Protein AF-A0A3P7JYV5-F1 (afdb_monomer_lite)

Organism: Strongylus vulgaris (NCBI:txid40348)

Foldseek 3Di:
DCVVCVVCLLLDPLSVVQDPVDPCSVVVLVVDPVNVVVVVVVVVLVVVCVVCVVPLVVLLVVLLQVLLVSLVSVDALVVLVVVLVVVLVVLQVPQDDPRHDDPVNSVVSVVSSVSSSVSSNNSNVVNVVVCVLVPQDPVNLVVVVVVVVVVVVVPQLVSLLVVLVVVCVVVVVVCVVVVHDDPDPLDSPDPVSSVNSNVVSVVVVVVSVVSVVVVVVVVVVVVVVD

Radius of gyration: 23.15 Å; chains: 1; bounding box: 49×56×60 Å

Structure (mmCIF, N/CA/C/O backbone):
data_AF-A0A3P7JYV5-F1
#
_entry.id   AF-A0A3P7JYV5-F1
#
loop_
_atom_site.group_PDB
_atom_site.id
_atom_site.type_symbol
_atom_site.label_atom_id
_atom_site.label_alt_id
_atom_site.label_comp_id
_atom_site.label_asym_id
_atom_site.label_entity_id
_atom_site.label_seq_id
_atom_site.pdbx_PDB_ins_code
_atom_site.Cartn_x
_atom_site.Cartn_y
_atom_site.Cartn_z
_atom_site.occupancy
_atom_site.B_iso_or_equiv
_atom_site.auth_seq_id
_atom_site.auth_comp_id
_atom_site.auth_asym_id
_atom_site.auth_atom_id
_atom_site.pdbx_PDB_model_num
ATOM 1 N N . MET A 1 1 ? -0.822 -2.836 15.644 1.00 90.69 1 MET A N 1
ATOM 2 C CA . MET A 1 1 ? -0.036 -2.788 14.391 1.00 90.69 1 MET A CA 1
ATOM 3 C C . MET A 1 1 ? 1.457 -3.028 14.634 1.00 90.69 1 MET A C 1
ATOM 5 O O . MET A 1 1 ? 1.915 -4.119 14.328 1.00 90.69 1 MET A O 1
ATOM 9 N N . LEU A 1 2 ? 2.191 -2.088 15.249 1.00 91.75 2 LEU A N 1
ATOM 10 C CA . LEU A 1 2 ? 3.664 -2.136 15.406 1.00 91.75 2 LEU A CA 1
ATOM 11 C C . LEU A 1 2 ? 4.204 -3.299 16.262 1.00 91.75 2 LEU A C 1
ATOM 13 O O . LEU A 1 2 ? 5.376 -3.660 16.167 1.00 91.75 2 LEU A O 1
ATOM 17 N N . GLU A 1 3 ? 3.360 -3.893 17.105 1.00 90.31 3 GLU A N 1
ATOM 18 C CA . GLU A 1 3 ? 3.677 -5.116 17.855 1.00 90.31 3 GLU A CA 1
ATOM 19 C C . GLU A 1 3 ? 3.593 -6.377 16.976 1.00 90.31 3 GLU A C 1
ATOM 21 O O . GLU A 1 3 ? 4.472 -7.230 17.042 1.00 90.31 3 GLU A O 1
ATOM 26 N N . LYS A 1 4 ? 2.565 -6.465 16.118 1.00 90.62 4 LYS A N 1
ATOM 27 C CA . LYS A 1 4 ? 2.272 -7.625 15.255 1.00 90.62 4 LYS A CA 1
ATOM 28 C C . LYS A 1 4 ? 3.173 -7.658 14.018 1.00 90.62 4 LYS A C 1
ATOM 30 O O . LYS A 1 4 ? 3.688 -8.708 13.657 1.00 90.62 4 LYS A O 1
ATOM 35 N N . TYR A 1 5 ? 3.387 -6.505 13.388 1.00 91.25 5 TYR A N 1
ATOM 36 C CA . TYR A 1 5 ? 4.132 -6.382 12.138 1.00 91.25 5 TYR A CA 1
ATOM 37 C C . TYR A 1 5 ? 5.432 -5.611 12.392 1.00 91.25 5 TYR A C 1
ATOM 39 O O . TYR A 1 5 ? 5.515 -4.404 12.193 1.00 91.25 5 TYR A O 1
ATOM 47 N N . LYS A 1 6 ? 6.464 -6.291 12.902 1.00 90.75 6 LYS A N 1
ATOM 48 C CA . LYS A 1 6 ? 7.730 -5.623 13.263 1.00 90.75 6 LYS A CA 1
ATOM 49 C C . LYS A 1 6 ? 8.514 -5.121 12.047 1.00 90.75 6 LYS A C 1
ATOM 51 O O . LYS A 1 6 ? 9.186 -4.102 12.142 1.00 90.75 6 LYS A O 1
ATOM 56 N N . HIS A 1 7 ? 8.384 -5.802 10.910 1.00 88.00 7 HIS A N 1
ATOM 57 C CA . HIS A 1 7 ? 9.086 -5.470 9.667 1.00 88.00 7 HIS A CA 1
ATOM 58 C C . HIS A 1 7 ? 8.669 -4.119 9.063 1.00 88.00 7 HIS A C 1
ATOM 60 O O . HIS A 1 7 ? 9.447 -3.553 8.310 1.00 88.00 7 HIS A O 1
ATOM 66 N N . ILE A 1 8 ? 7.494 -3.575 9.417 1.00 90.56 8 ILE A N 1
ATOM 67 C CA . ILE A 1 8 ? 7.055 -2.247 8.946 1.00 90.56 8 ILE A CA 1
ATOM 68 C C . ILE A 1 8 ? 7.539 -1.098 9.832 1.00 90.56 8 ILE A C 1
ATOM 70 O O . ILE A 1 8 ? 7.416 0.059 9.453 1.00 90.56 8 ILE A O 1
ATOM 74 N N . ARG A 1 9 ? 8.096 -1.375 11.020 1.00 92.12 9 ARG A N 1
ATOM 75 C CA . ARG A 1 9 ? 8.584 -0.328 11.935 1.00 92.12 9 ARG A CA 1
ATOM 76 C C . ARG A 1 9 ? 9.550 0.672 11.275 1.00 92.12 9 ARG A C 1
ATOM 78 O O . ARG A 1 9 ? 9.423 1.848 11.608 1.00 92.12 9 ARG A O 1
ATOM 85 N N . PRO A 1 10 ? 10.462 0.270 10.363 1.00 91.62 10 PRO A N 1
ATOM 86 C CA . PRO A 1 10 ? 11.395 1.198 9.727 1.00 91.62 10 PRO A CA 1
ATOM 87 C C . PRO A 1 10 ? 10.754 2.300 8.880 1.00 91.62 10 PRO A C 1
ATOM 89 O O . PRO A 1 10 ? 11.400 3.318 8.667 1.00 91.62 10 PRO A O 1
ATOM 92 N N . VAL A 1 11 ? 9.489 2.148 8.468 1.00 90.75 11 VAL A N 1
ATOM 93 C CA . VAL A 1 11 ? 8.733 3.194 7.751 1.00 90.75 11 VAL A CA 1
ATOM 94 C C . VAL A 1 11 ? 8.604 4.470 8.595 1.00 90.75 11 VAL A C 1
ATOM 96 O O . VAL A 1 11 ? 8.499 5.571 8.065 1.00 90.75 11 VAL A O 1
ATOM 99 N N . TRP A 1 12 ? 8.648 4.350 9.926 1.00 90.25 12 TRP A N 1
ATOM 100 C CA . TRP A 1 12 ? 8.555 5.489 10.834 1.00 90.25 12 TRP A CA 1
ATOM 101 C C . TRP A 1 12 ? 9.836 5.677 11.639 1.00 90.25 12 TRP A C 1
ATOM 103 O O . TRP A 1 12 ? 10.360 4.742 12.248 1.00 90.25 12 TRP A O 1
ATOM 113 N N . GLN A 1 13 ? 10.263 6.932 11.790 1.00 88.19 13 GLN A N 1
ATOM 114 C CA . GLN A 1 13 ? 11.397 7.274 12.654 1.00 88.19 13 GLN A CA 1
ATOM 115 C C . GLN A 1 13 ? 11.193 6.831 14.110 1.00 88.19 13 GLN A C 1
ATOM 117 O O . GLN A 1 13 ? 12.128 6.341 14.741 1.00 88.19 13 GLN A O 1
ATOM 122 N N . PHE A 1 14 ? 9.978 6.967 14.653 1.00 92.38 14 PHE A N 1
ATOM 123 C CA . PHE A 1 14 ? 9.656 6.463 15.994 1.00 92.38 14 PHE A CA 1
ATOM 124 C C . PHE A 1 14 ? 9.632 4.927 16.044 1.00 92.38 14 PHE A C 1
ATOM 126 O O . PHE A 1 14 ? 9.953 4.338 17.073 1.00 92.38 14 PHE A O 1
ATOM 133 N N . GLY A 1 15 ? 9.301 4.264 14.931 1.00 91.50 15 GLY A N 1
ATOM 134 C CA . GLY A 1 15 ? 9.254 2.808 14.828 1.00 91.50 15 GLY A CA 1
ATOM 135 C C . GLY A 1 15 ? 10.645 2.177 14.895 1.00 91.50 15 GLY A C 1
ATOM 136 O O . GLY A 1 15 ? 10.824 1.170 15.579 1.00 91.50 15 GLY A O 1
ATOM 137 N N . MET A 1 16 ? 11.645 2.808 14.272 1.00 89.56 16 MET A N 1
ATOM 138 C CA . MET A 1 16 ? 13.051 2.378 14.340 1.00 89.56 16 MET A CA 1
ATOM 139 C C . MET A 1 16 ? 13.628 2.381 15.763 1.00 89.56 16 MET A C 1
ATOM 141 O O . MET A 1 16 ? 14.555 1.630 16.052 1.00 89.56 16 MET A O 1
ATOM 145 N N . LYS A 1 17 ? 13.082 3.207 16.663 1.00 89.75 17 LYS A N 1
ATOM 146 C CA . LYS A 1 17 ? 13.541 3.321 18.058 1.00 89.75 17 LYS A CA 1
ATOM 147 C C . LYS A 1 17 ? 12.956 2.242 18.976 1.00 89.75 17 LYS A C 1
ATOM 149 O O . LYS A 1 17 ? 13.331 2.168 20.146 1.00 89.75 17 LYS A O 1
ATOM 154 N N . LEU A 1 18 ? 12.016 1.431 18.485 1.00 90.69 18 LEU A N 1
ATOM 155 C CA . LEU A 1 18 ? 11.337 0.431 19.302 1.00 90.69 18 LEU A CA 1
ATOM 156 C C . LEU A 1 18 ? 12.261 -0.740 19.632 1.00 90.69 18 LEU A C 1
ATOM 158 O O . LEU A 1 18 ? 12.736 -1.445 18.743 1.00 90.69 18 LEU A O 1
ATOM 162 N N . ASN A 1 19 ? 12.438 -0.991 20.928 1.00 87.88 19 ASN A N 1
ATOM 163 C CA . ASN A 1 19 ? 13.211 -2.110 21.448 1.00 87.88 19 ASN A CA 1
ATOM 164 C C . ASN A 1 19 ? 12.304 -3.044 22.257 1.00 87.88 19 ASN A C 1
ATOM 166 O O . ASN A 1 19 ? 11.884 -2.695 23.360 1.00 87.88 19 ASN A O 1
ATOM 170 N N . ASP A 1 20 ? 12.039 -4.241 21.729 1.00 86.56 20 ASP A N 1
ATOM 171 C CA . ASP A 1 20 ? 11.162 -5.222 22.382 1.00 86.56 20 ASP A CA 1
ATOM 172 C C . ASP A 1 20 ? 11.737 -5.759 23.704 1.00 86.56 20 ASP A C 1
ATOM 174 O O . ASP A 1 20 ? 10.982 -6.250 24.539 1.00 86.56 20 ASP A O 1
ATOM 178 N N . SER A 1 21 ? 13.051 -5.638 23.918 1.00 89.44 21 SER A N 1
ATOM 179 C CA . SER A 1 21 ? 13.704 -6.006 25.180 1.00 89.44 21 SER A CA 1
ATOM 180 C C . SER A 1 21 ? 13.432 -4.997 26.303 1.00 89.44 21 SER A C 1
ATOM 182 O O . SER A 1 21 ? 13.698 -5.287 27.467 1.00 89.44 21 SER A O 1
ATOM 184 N N . SER A 1 22 ? 12.923 -3.803 25.979 1.00 89.69 22 SER A N 1
ATOM 185 C CA . SER A 1 22 ? 12.584 -2.768 26.958 1.00 89.69 22 SER A CA 1
ATOM 186 C C . SER A 1 22 ? 11.165 -2.994 27.475 1.00 89.69 22 SER A C 1
ATOM 188 O O . SER A 1 22 ? 10.210 -2.877 26.717 1.00 89.69 22 SER A O 1
ATOM 190 N N . VAL A 1 23 ? 10.992 -3.265 28.770 1.00 87.88 23 VAL A N 1
ATOM 191 C CA . VAL A 1 23 ? 9.668 -3.545 29.374 1.00 87.88 23 VAL A CA 1
ATOM 192 C C . VAL A 1 23 ? 8.669 -2.390 29.175 1.00 87.88 23 VAL A C 1
ATOM 194 O O . VAL A 1 23 ? 7.461 -2.601 29.104 1.00 87.88 23 VAL A O 1
ATOM 197 N N . ASP A 1 24 ? 9.171 -1.166 29.026 1.00 91.81 24 ASP A N 1
ATOM 198 C CA . ASP A 1 24 ? 8.410 0.080 28.922 1.00 91.81 24 ASP A CA 1
ATOM 199 C C . ASP A 1 24 ? 8.300 0.643 27.491 1.00 91.81 24 ASP A C 1
ATOM 201 O O . ASP A 1 24 ? 7.869 1.785 27.316 1.00 91.81 24 ASP A O 1
ATOM 205 N N . TRP A 1 25 ? 8.665 -0.115 26.446 1.00 91.31 25 TRP A N 1
ATOM 206 C CA . TRP A 1 25 ? 8.718 0.428 25.078 1.00 91.31 25 TRP A CA 1
ATOM 207 C C . TRP A 1 25 ? 7.378 1.011 24.602 1.00 91.31 25 TRP A C 1
ATOM 209 O O . TRP A 1 25 ? 7.364 1.989 23.857 1.00 91.31 25 TRP A O 1
ATOM 219 N N . LYS A 1 26 ? 6.247 0.447 25.054 1.00 91.88 26 LYS A N 1
ATOM 220 C CA . LYS A 1 26 ? 4.900 0.943 24.719 1.00 91.88 26 LYS A CA 1
ATOM 221 C C . LYS A 1 26 ? 4.635 2.321 25.324 1.00 91.88 26 LYS A C 1
ATOM 223 O O . LYS A 1 26 ? 4.087 3.175 24.640 1.00 91.88 26 LYS A O 1
ATOM 228 N N . LEU A 1 27 ? 5.045 2.541 26.575 1.00 91.81 27 LEU A N 1
ATOM 229 C CA . LEU A 1 27 ? 4.910 3.840 27.243 1.00 91.81 27 LEU A CA 1
ATOM 230 C C . LEU A 1 27 ? 5.758 4.893 26.525 1.00 91.81 27 LEU A C 1
ATOM 232 O O . LEU A 1 27 ? 5.236 5.927 26.127 1.00 91.81 27 LEU A O 1
ATOM 236 N N . LYS A 1 28 ? 7.021 4.563 26.228 1.00 92.06 28 LYS A N 1
ATOM 237 C CA . LYS A 1 28 ? 7.917 5.432 25.448 1.00 92.06 28 LYS A CA 1
ATOM 238 C C . LYS A 1 28 ? 7.346 5.797 24.078 1.00 92.06 28 LYS A C 1
ATOM 240 O O . LYS A 1 28 ? 7.508 6.927 23.636 1.00 92.06 28 LYS A O 1
ATOM 245 N N . LEU A 1 29 ? 6.677 4.856 23.409 1.00 93.94 29 LEU A N 1
ATOM 246 C CA . LEU A 1 29 ? 6.002 5.123 22.141 1.00 93.94 29 LEU A CA 1
ATOM 247 C C . LEU A 1 29 ? 4.830 6.096 22.312 1.00 93.94 29 LEU A C 1
ATOM 249 O O . LEU A 1 29 ? 4.691 7.008 21.506 1.00 93.94 29 LEU A O 1
ATOM 253 N N . TYR A 1 30 ? 3.997 5.916 23.340 1.00 92.81 30 TYR A N 1
ATOM 254 C CA . TYR A 1 30 ? 2.881 6.829 23.605 1.00 92.81 30 TYR A CA 1
ATOM 255 C C . TYR A 1 30 ? 3.349 8.249 23.940 1.00 92.81 30 TYR A C 1
ATOM 257 O O . TYR A 1 30 ? 2.665 9.204 23.575 1.00 92.81 30 TYR A O 1
ATOM 265 N N . ASP A 1 31 ? 4.522 8.394 24.553 1.00 93.56 31 ASP A N 1
ATOM 266 C CA . ASP A 1 31 ? 5.117 9.698 24.853 1.00 93.56 31 ASP A CA 1
ATOM 267 C C . ASP A 1 31 ? 5.844 10.328 23.647 1.00 93.56 31 ASP A C 1
ATOM 269 O O . ASP A 1 31 ? 6.020 11.553 23.607 1.00 93.56 31 ASP A O 1
ATOM 273 N N . ASP A 1 32 ? 6.216 9.537 22.630 1.00 95.25 32 ASP A N 1
ATOM 274 C CA . ASP A 1 32 ? 6.923 10.021 21.440 1.00 95.25 32 ASP A CA 1
ATOM 275 C C . ASP A 1 32 ? 6.075 11.049 20.668 1.00 95.25 32 ASP A C 1
ATOM 277 O O . ASP A 1 32 ? 4.926 10.819 20.275 1.00 95.25 32 ASP A O 1
ATOM 281 N N . PHE A 1 33 ? 6.665 12.227 20.461 1.00 95.50 33 PHE A N 1
ATOM 282 C CA . PHE A 1 33 ? 6.016 13.356 19.803 1.00 95.50 33 PHE A CA 1
ATOM 283 C C . PHE A 1 33 ? 5.571 13.025 18.374 1.00 95.50 33 PHE A C 1
ATOM 285 O O . PHE A 1 33 ? 4.446 13.352 17.995 1.00 95.50 33 PHE A O 1
ATOM 292 N N . TYR A 1 34 ? 6.424 12.360 17.592 1.00 94.94 34 TYR A N 1
ATOM 293 C CA . TYR A 1 34 ? 6.140 12.044 16.194 1.00 94.94 34 TYR A CA 1
ATOM 294 C C . TYR A 1 34 ? 5.049 10.983 16.080 1.00 94.94 34 TYR A C 1
ATOM 296 O O . TYR A 1 34 ? 4.199 11.079 15.196 1.00 94.94 34 TYR A O 1
ATOM 304 N N . PHE A 1 35 ? 5.027 10.009 16.996 1.00 95.56 35 PHE A N 1
ATOM 305 C CA . PHE A 1 35 ? 3.947 9.028 17.057 1.00 95.56 35 PHE A CA 1
ATOM 306 C C . PHE A 1 35 ? 2.597 9.694 17.343 1.00 95.56 35 PHE A C 1
ATOM 308 O O . PHE A 1 35 ? 1.640 9.494 16.594 1.00 95.56 35 PHE A O 1
ATOM 315 N N . ARG A 1 36 ? 2.515 10.534 18.383 1.00 96.19 36 ARG A N 1
ATOM 316 C CA . ARG A 1 36 ? 1.271 11.249 18.718 1.00 96.19 36 ARG A CA 1
ATOM 317 C C . ARG A 1 36 ? 0.824 12.185 17.603 1.00 96.19 36 ARG A C 1
ATOM 319 O O . ARG A 1 36 ? -0.367 12.233 17.303 1.00 96.19 36 ARG A O 1
ATOM 326 N N . HIS A 1 37 ? 1.763 12.896 16.981 1.00 95.81 37 HIS A N 1
ATOM 327 C CA . HIS A 1 37 ? 1.466 13.768 15.852 1.00 95.81 37 HIS A CA 1
ATOM 328 C C . HIS A 1 37 ? 0.894 12.974 14.672 1.00 95.81 37 HIS A C 1
ATOM 330 O O . HIS A 1 37 ? -0.163 13.331 14.166 1.00 95.81 37 HIS A O 1
ATOM 336 N N . HIS A 1 38 ? 1.516 11.850 14.302 1.00 94.50 38 HIS A N 1
ATOM 337 C CA . HIS A 1 38 ? 1.006 10.989 13.236 1.00 94.50 38 HIS A CA 1
ATOM 338 C C . HIS A 1 38 ? -0.397 10.446 13.550 1.00 94.50 38 HIS A C 1
ATOM 340 O O . HIS A 1 38 ? -1.272 10.494 12.689 1.00 94.50 38 HIS A O 1
ATOM 346 N N . CYS A 1 39 ? -0.649 9.997 14.785 1.00 95.38 39 CYS A N 1
ATOM 347 C CA . CYS A 1 39 ? -1.981 9.564 15.215 1.00 95.38 39 CYS A CA 1
ATOM 348 C C . CYS A 1 39 ? -3.029 10.680 15.078 1.00 95.38 39 CYS A C 1
ATOM 350 O O . CYS A 1 39 ? -4.127 10.424 14.588 1.00 95.38 39 CYS A O 1
ATOM 352 N N . ALA A 1 40 ? -2.687 11.913 15.464 1.00 96.50 40 ALA A N 1
ATOM 353 C CA . ALA A 1 40 ? -3.572 13.062 15.300 1.00 96.50 40 ALA A CA 1
ATOM 354 C C . ALA A 1 40 ? -3.838 13.369 13.816 1.00 96.50 40 ALA A C 1
ATOM 356 O O . ALA A 1 40 ? -4.989 13.561 13.436 1.00 96.50 40 ALA A O 1
ATOM 357 N N . SER A 1 41 ? -2.809 13.345 12.962 1.00 95.50 41 SER A N 1
ATOM 358 C CA . SER A 1 41 ? -2.960 13.535 11.513 1.00 95.50 41 SER A CA 1
ATOM 359 C C . SER A 1 41 ? -3.855 12.469 10.879 1.00 95.50 41 SER A C 1
ATOM 361 O O . SER A 1 41 ? -4.723 12.802 10.077 1.00 95.50 41 SER A O 1
ATOM 363 N N . VAL A 1 42 ? -3.687 11.200 11.264 1.00 95.31 42 VAL A N 1
ATOM 364 C CA . VAL A 1 42 ? -4.533 10.091 10.799 1.00 95.31 42 VAL A CA 1
ATOM 365 C C . VAL A 1 42 ? -5.980 10.289 11.240 1.00 95.31 42 VAL A C 1
ATOM 367 O O . VAL A 1 42 ? -6.890 10.120 10.433 1.00 95.31 42 VAL A O 1
ATOM 370 N N . GLN A 1 43 ? -6.211 10.677 12.495 1.00 95.56 43 GLN A N 1
ATOM 371 C CA . GLN A 1 43 ? -7.559 10.942 12.990 1.00 95.56 43 GLN A CA 1
ATOM 372 C C . GLN A 1 43 ? -8.223 12.093 12.224 1.00 95.56 43 GLN A C 1
ATOM 374 O O . GLN A 1 43 ? -9.356 11.940 11.777 1.00 95.56 43 GLN A O 1
ATOM 379 N N . SER A 1 44 ? -7.517 13.207 12.018 1.00 95.62 44 SER A N 1
ATOM 380 C CA . SER A 1 44 ? -8.024 14.332 11.225 1.00 95.62 44 SER A CA 1
ATOM 381 C C . SER A 1 44 ? -8.329 13.928 9.783 1.00 95.62 44 SER A C 1
ATOM 383 O O . SER A 1 44 ? -9.357 14.329 9.243 1.00 95.62 44 SER A O 1
ATOM 385 N N . ALA A 1 45 ? -7.479 13.099 9.168 1.00 94.38 45 ALA A N 1
ATOM 386 C CA . ALA A 1 45 ? -7.721 12.581 7.827 1.00 94.38 45 ALA A CA 1
ATOM 387 C C . ALA A 1 45 ? -8.989 11.716 7.774 1.00 94.38 45 ALA A C 1
ATOM 389 O O . ALA A 1 45 ? -9.800 11.898 6.874 1.00 94.38 45 ALA A O 1
ATOM 390 N N . ILE A 1 46 ? -9.206 10.832 8.755 1.00 94.75 46 ILE A N 1
ATOM 391 C CA . ILE A 1 46 ? -10.434 10.026 8.843 1.00 94.75 46 ILE A CA 1
ATOM 392 C C . ILE A 1 46 ? -11.665 10.923 9.005 1.00 94.75 46 ILE A C 1
ATOM 394 O O . ILE A 1 46 ? -12.648 10.710 8.303 1.00 94.75 46 ILE A O 1
ATOM 398 N N . THR A 1 47 ? -11.620 11.944 9.864 1.00 94.25 47 THR A N 1
ATOM 399 C CA . THR A 1 47 ? -12.730 12.902 10.005 1.00 94.25 47 THR A CA 1
ATOM 400 C C . THR A 1 47 ? -13.049 13.579 8.674 1.00 94.25 47 THR A C 1
ATOM 402 O O . THR A 1 47 ? -14.196 13.564 8.243 1.00 94.25 47 THR A O 1
ATOM 405 N N . MET A 1 48 ? -12.031 14.087 7.979 1.00 93.31 48 MET A N 1
ATOM 406 C CA . MET A 1 48 ? -12.190 14.739 6.679 1.00 93.31 48 MET A CA 1
ATOM 407 C C . MET A 1 48 ? -12.753 13.785 5.613 1.00 93.31 48 MET A C 1
ATOM 409 O O . MET A 1 48 ? -13.595 14.194 4.817 1.00 93.31 48 MET A O 1
ATOM 413 N N . ILE A 1 49 ? -12.335 12.513 5.611 1.00 94.50 49 ILE A N 1
ATOM 414 C CA . ILE A 1 49 ? -12.905 11.473 4.738 1.00 94.50 49 ILE A CA 1
ATOM 415 C C . ILE A 1 49 ? -14.403 11.309 5.021 1.00 94.50 49 ILE A C 1
ATOM 417 O O . ILE A 1 49 ? -15.201 11.294 4.089 1.00 94.50 49 ILE A O 1
ATOM 421 N N . MET A 1 50 ? -14.788 11.206 6.296 1.00 93.00 50 MET A N 1
ATOM 422 C CA . MET A 1 50 ? -16.186 11.021 6.695 1.00 93.00 50 MET A CA 1
ATOM 423 C C . MET A 1 50 ? -17.054 12.240 6.362 1.00 93.00 50 MET A C 1
ATOM 425 O O . MET A 1 50 ? -18.193 12.077 5.941 1.00 93.00 50 MET A O 1
ATOM 429 N N . GLU A 1 51 ? -16.524 13.454 6.513 1.00 91.88 51 GLU A N 1
ATOM 430 C CA . GLU A 1 51 ? -17.238 14.702 6.203 1.00 91.88 51 GLU A CA 1
ATOM 431 C C . GLU A 1 51 ? -17.465 14.914 4.699 1.00 91.88 51 GLU A C 1
ATOM 433 O O . GLU A 1 51 ? -18.387 15.628 4.318 1.00 91.88 51 GLU A O 1
ATOM 438 N N . ASN A 1 52 ? -16.645 14.293 3.845 1.00 89.25 52 ASN A N 1
ATOM 439 C CA . ASN A 1 52 ? -16.686 14.469 2.389 1.00 89.25 52 ASN A CA 1
ATOM 440 C C . ASN A 1 52 ? -17.029 13.169 1.645 1.00 89.25 52 ASN A C 1
ATOM 442 O O . ASN A 1 52 ? -16.774 13.058 0.447 1.00 89.25 52 ASN A O 1
ATOM 446 N N . MET A 1 53 ? -17.597 12.173 2.331 1.00 89.94 53 MET A N 1
ATOM 447 C CA . MET A 1 53 ? -17.837 10.850 1.743 1.00 89.94 53 MET A CA 1
ATOM 448 C C . MET A 1 53 ? -18.824 10.859 0.564 1.00 89.94 53 MET A C 1
ATOM 450 O O . MET A 1 53 ? -18.776 9.960 -0.274 1.00 89.94 53 MET A O 1
ATOM 454 N N . ASP A 1 54 ? -19.671 11.886 0.474 1.00 92.25 54 ASP A N 1
ATOM 455 C CA . ASP A 1 54 ? -20.623 12.073 -0.625 1.00 92.25 54 ASP A CA 1
ATOM 456 C C . ASP A 1 54 ? -19.977 12.680 -1.888 1.00 92.25 54 ASP A C 1
ATOM 458 O O . ASP A 1 54 ? -20.524 12.550 -2.984 1.00 92.25 54 ASP A O 1
ATOM 462 N N . ASP A 1 55 ? -18.794 13.298 -1.769 1.00 94.06 55 ASP A N 1
ATOM 463 C CA . ASP A 1 55 ? -18.023 13.839 -2.894 1.00 94.06 55 ASP A CA 1
ATOM 464 C C . ASP A 1 55 ? -16.813 12.946 -3.193 1.00 94.06 55 ASP A C 1
ATOM 466 O O . ASP A 1 55 ? -15.667 13.197 -2.804 1.00 94.06 55 ASP A O 1
ATOM 470 N N . ARG A 1 56 ? -17.088 11.867 -3.927 1.00 92.88 56 ARG A N 1
ATOM 471 C CA . ARG A 1 56 ? -16.083 10.864 -4.286 1.00 92.88 56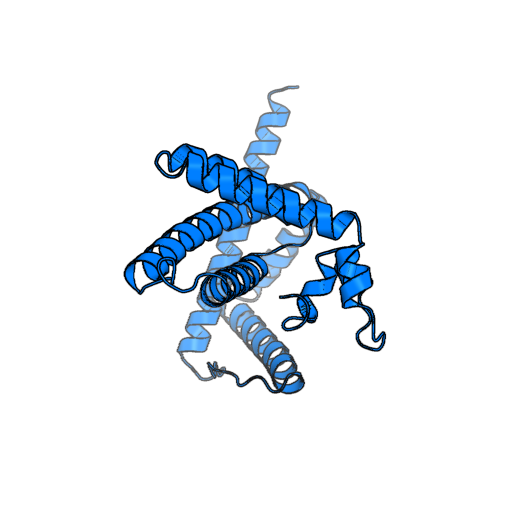 ARG A CA 1
ATOM 472 C C . ARG A 1 56 ? -14.930 11.433 -5.120 1.00 92.88 56 ARG A C 1
ATOM 474 O O . ARG A 1 56 ? -13.807 10.956 -4.987 1.00 92.88 56 ARG A O 1
ATOM 481 N N . GLU A 1 57 ? -15.176 12.431 -5.969 1.00 93.19 57 GLU A N 1
ATOM 482 C CA . GLU A 1 57 ? -14.131 13.031 -6.811 1.00 93.19 57 GLU A CA 1
ATOM 483 C C . GLU A 1 57 ? -13.186 13.928 -6.007 1.00 93.19 57 GLU A C 1
ATOM 485 O O . GLU A 1 57 ? -11.974 13.941 -6.253 1.00 93.19 57 GLU A O 1
ATOM 490 N N . CYS A 1 58 ? -13.724 14.696 -5.058 1.00 91.88 58 CYS A N 1
ATOM 491 C CA . CYS A 1 58 ? -12.920 15.467 -4.116 1.00 91.88 58 CYS A CA 1
ATOM 492 C C . CYS A 1 58 ? -12.108 14.531 -3.215 1.00 91.88 58 CYS A C 1
ATOM 494 O O . CYS A 1 58 ? -10.892 14.697 -3.080 1.00 91.88 58 CYS A O 1
ATOM 496 N N . LEU A 1 59 ? -12.753 13.483 -2.690 1.00 94.00 59 LEU A N 1
ATOM 497 C CA . LEU A 1 59 ? -12.102 12.471 -1.868 1.00 94.00 59 LEU A CA 1
ATOM 498 C C . LEU A 1 59 ? -10.953 11.781 -2.613 1.00 94.00 59 LEU A C 1
ATOM 500 O O . LEU A 1 59 ? -9.872 11.629 -2.046 1.00 94.00 59 LEU A O 1
ATOM 504 N N . GLN A 1 60 ? -11.151 11.406 -3.880 1.00 95.69 60 GLN A N 1
ATOM 505 C CA . GLN A 1 60 ? -10.088 10.829 -4.702 1.00 95.69 60 GLN A CA 1
ATOM 506 C C . GLN A 1 60 ? -8.903 11.787 -4.825 1.00 95.69 60 GLN A C 1
ATOM 508 O O . GLN A 1 60 ? -7.784 11.409 -4.497 1.00 95.69 60 GLN A O 1
ATOM 513 N N . ARG A 1 61 ? -9.125 13.044 -5.230 1.00 94.38 61 ARG A N 1
ATOM 514 C CA . ARG A 1 61 ? -8.037 14.029 -5.382 1.00 94.38 61 ARG A CA 1
ATOM 515 C C . ARG A 1 61 ? -7.220 14.197 -4.101 1.00 94.38 61 ARG A C 1
ATOM 517 O O . ARG A 1 61 ? -5.994 14.122 -4.140 1.00 94.38 61 ARG A O 1
ATOM 524 N N . LEU A 1 62 ? -7.909 14.348 -2.977 1.00 93.75 62 LEU A N 1
ATOM 525 C CA . LEU A 1 62 ? -7.306 14.495 -1.659 1.00 93.75 62 LEU A CA 1
ATOM 526 C C . LEU A 1 62 ? -6.511 13.249 -1.238 1.00 93.75 62 LEU A C 1
ATOM 528 O O . LEU A 1 62 ? -5.373 13.355 -0.785 1.00 93.75 62 LEU A O 1
ATOM 532 N N . MET A 1 63 ? -7.082 12.052 -1.400 1.00 96.56 63 MET A N 1
ATOM 533 C CA . MET A 1 63 ? -6.394 10.804 -1.058 1.00 96.56 63 MET A CA 1
ATOM 534 C C . MET A 1 63 ? -5.201 10.535 -1.981 1.00 96.56 63 MET A C 1
ATOM 536 O O . MET A 1 63 ? -4.182 10.030 -1.508 1.00 96.56 63 MET A O 1
ATOM 540 N N . ASN A 1 64 ? -5.279 10.906 -3.261 1.00 96.56 64 ASN A N 1
ATOM 541 C CA . ASN A 1 64 ? -4.152 10.828 -4.187 1.00 96.56 64 ASN A CA 1
ATOM 542 C C . ASN A 1 64 ? -3.006 11.751 -3.744 1.00 96.56 64 ASN A C 1
ATOM 544 O O . ASN A 1 64 ? -1.851 11.331 -3.775 1.00 96.56 64 ASN A O 1
ATOM 548 N N . GLU A 1 65 ? -3.298 12.972 -3.292 1.00 95.31 65 GLU A N 1
ATOM 549 C CA . GLU A 1 65 ? -2.285 13.896 -2.762 1.00 95.31 65 GLU A CA 1
ATOM 550 C C . GLU A 1 65 ? -1.623 13.335 -1.497 1.00 95.31 65 GLU A C 1
ATOM 552 O O . GLU A 1 65 ? -0.396 13.238 -1.416 1.00 95.31 65 GLU A O 1
ATOM 557 N N . ILE A 1 66 ? -2.425 12.855 -0.540 1.00 95.56 66 ILE A N 1
ATOM 558 C CA . ILE A 1 66 ? -1.904 12.193 0.662 1.00 95.56 66 ILE A CA 1
ATOM 559 C C . ILE A 1 66 ? -1.048 10.979 0.269 1.00 95.56 66 ILE A C 1
ATOM 561 O O . ILE A 1 66 ? 0.053 10.810 0.794 1.00 95.56 66 ILE A O 1
ATOM 565 N N . GLY A 1 67 ? -1.504 10.153 -0.674 1.00 96.25 67 GLY A N 1
ATOM 566 C CA . GLY A 1 67 ? -0.755 9.018 -1.211 1.00 96.25 67 GLY A CA 1
ATOM 567 C C . GLY A 1 67 ? 0.584 9.424 -1.834 1.00 96.25 67 GLY A C 1
ATOM 568 O O . GLY A 1 67 ? 1.612 8.816 -1.539 1.00 96.25 67 GLY A O 1
ATOM 569 N N . ALA A 1 68 ? 0.614 10.493 -2.628 1.00 95.31 68 ALA A N 1
ATOM 570 C CA . ALA A 1 68 ? 1.845 11.016 -3.217 1.00 95.31 68 ALA A CA 1
ATOM 571 C C . ALA A 1 68 ? 2.862 11.440 -2.143 1.00 95.31 68 ALA A C 1
ATOM 573 O O . ALA A 1 68 ? 4.050 11.155 -2.277 1.00 95.31 68 ALA A O 1
ATOM 574 N N . HIS A 1 69 ? 2.417 12.033 -1.031 1.00 93.81 69 HIS A N 1
ATOM 575 C CA . HIS A 1 69 ? 3.303 12.317 0.101 1.00 93.81 69 HIS A CA 1
ATOM 576 C C . HIS A 1 69 ? 3.826 11.048 0.784 1.00 93.81 69 HIS A C 1
ATOM 578 O O . HIS A 1 69 ? 4.989 11.002 1.181 1.00 93.81 69 HIS A O 1
ATOM 584 N N . HIS A 1 70 ? 3.005 10.000 0.869 1.00 94.62 70 HIS A N 1
ATOM 585 C CA . HIS A 1 70 ? 3.400 8.721 1.465 1.00 94.62 70 HIS A CA 1
ATOM 586 C C . HIS A 1 70 ? 4.513 8.008 0.683 1.00 94.62 70 HIS A C 1
ATOM 588 O O . HIS A 1 70 ? 5.309 7.297 1.297 1.00 94.62 70 HIS A O 1
ATOM 594 N N . PHE A 1 71 ? 4.645 8.254 -0.625 1.00 92.56 71 PHE A N 1
ATOM 595 C CA . PHE A 1 71 ? 5.801 7.788 -1.399 1.00 92.56 71 PHE A CA 1
ATOM 596 C C . PHE A 1 71 ? 7.133 8.279 -0.805 1.00 92.56 71 PHE A C 1
ATOM 598 O O . PHE A 1 71 ? 8.073 7.499 -0.699 1.00 92.56 71 PHE A O 1
ATOM 605 N N . PHE A 1 72 ? 7.209 9.535 -0.353 1.00 90.12 72 PHE A N 1
ATOM 606 C CA . PHE A 1 72 ? 8.432 10.107 0.229 1.00 90.12 72 PHE A CA 1
ATOM 607 C C . PHE A 1 72 ? 8.750 9.595 1.640 1.00 90.12 72 PHE A C 1
ATOM 609 O O . PHE A 1 72 ? 9.819 9.887 2.173 1.00 90.12 72 PHE A O 1
ATOM 616 N N . TYR A 1 73 ? 7.838 8.837 2.249 1.00 89.19 73 TYR A N 1
ATOM 617 C CA . TYR A 1 73 ? 8.051 8.161 3.530 1.00 89.19 73 TYR A CA 1
ATOM 618 C C . TYR A 1 73 ? 8.406 6.680 3.352 1.00 89.19 73 TYR A C 1
ATOM 620 O O . TYR A 1 73 ? 8.285 5.909 4.301 1.00 89.19 73 TYR A O 1
ATOM 628 N N . ASP A 1 74 ? 8.773 6.265 2.134 1.00 88.44 74 ASP A N 1
ATOM 629 C CA . ASP A 1 74 ? 8.997 4.866 1.753 1.00 88.44 74 ASP A CA 1
ATOM 630 C C . ASP A 1 74 ? 7.790 3.956 2.053 1.00 88.44 74 ASP A C 1
ATOM 632 O O . ASP A 1 74 ? 7.911 2.737 2.229 1.00 88.44 74 ASP A O 1
ATOM 636 N N . ALA A 1 75 ? 6.586 4.536 2.101 1.00 91.38 75 ALA A N 1
ATOM 637 C CA . ALA A 1 75 ? 5.368 3.767 2.251 1.00 91.38 75 ALA A CA 1
ATOM 638 C C . ALA A 1 75 ? 4.900 3.224 0.894 1.00 91.38 75 ALA A C 1
ATOM 640 O O . ALA A 1 75 ? 4.949 3.898 -0.136 1.00 91.38 75 ALA A O 1
ATOM 641 N N . CYS A 1 76 ? 4.414 1.985 0.900 1.00 91.19 76 CYS A N 1
ATOM 642 C CA . CYS A 1 76 ? 3.888 1.308 -0.273 1.00 91.19 76 CYS A CA 1
ATOM 643 C C . CYS A 1 76 ? 2.526 0.678 0.029 1.00 91.19 76 CYS A C 1
ATOM 645 O O . CYS A 1 76 ? 2.056 0.634 1.167 1.00 91.19 76 CYS A O 1
ATOM 647 N N . GLU A 1 77 ? 1.884 0.190 -1.020 1.00 91.88 77 GLU A N 1
ATOM 648 C CA . GLU A 1 77 ? 0.517 -0.310 -1.031 1.00 91.88 77 GLU A CA 1
ATOM 649 C C . GLU A 1 77 ? 0.270 -1.416 0.027 1.00 91.88 77 GLU A C 1
ATOM 651 O O . GLU A 1 77 ? -0.732 -1.322 0.741 1.00 91.88 77 GLU A O 1
ATOM 656 N N . PRO A 1 78 ? 1.184 -2.388 0.253 1.00 92.75 78 PRO A N 1
ATOM 657 C CA . PRO A 1 78 ? 1.061 -3.354 1.352 1.00 92.75 78 PRO A CA 1
ATOM 658 C C . PRO A 1 78 ? 1.015 -2.745 2.764 1.00 92.75 78 PRO A C 1
ATOM 660 O O . PRO A 1 78 ? 0.393 -3.316 3.661 1.00 92.75 78 PRO A O 1
ATOM 663 N N . HIS A 1 79 ? 1.649 -1.589 2.998 1.00 94.38 79 HIS A N 1
ATOM 664 C CA . HIS A 1 79 ? 1.570 -0.921 4.302 1.00 94.38 79 HIS A CA 1
ATOM 665 C C . HIS A 1 79 ? 0.152 -0.408 4.582 1.00 94.38 79 HIS A C 1
ATOM 667 O O . HIS A 1 79 ? -0.298 -0.456 5.728 1.00 94.38 79 HIS A O 1
ATOM 673 N N . LEU A 1 80 ? -0.574 0.019 3.541 1.00 95.25 80 LEU A N 1
ATOM 674 C CA . LEU A 1 80 ? -1.966 0.462 3.655 1.00 95.25 80 LEU A CA 1
ATOM 675 C C . LEU A 1 80 ? -2.888 -0.699 4.051 1.00 95.25 80 LEU A C 1
ATOM 677 O O . LEU A 1 80 ? -3.760 -0.524 4.898 1.00 95.25 80 LEU A O 1
ATOM 681 N N . ASP A 1 81 ? -2.655 -1.899 3.509 1.00 94.62 81 ASP A N 1
ATOM 682 C CA . ASP A 1 81 ? -3.399 -3.108 3.896 1.00 94.62 81 ASP A CA 1
ATOM 683 C C . ASP A 1 81 ? -3.222 -3.442 5.378 1.00 94.62 81 ASP A C 1
ATOM 685 O O . ASP A 1 81 ? -4.192 -3.704 6.091 1.00 94.62 81 ASP A O 1
ATOM 689 N N . ILE A 1 82 ? -1.980 -3.381 5.864 1.00 95.31 82 ILE A N 1
ATOM 690 C CA . ILE A 1 82 ? -1.663 -3.613 7.276 1.00 95.31 82 ILE A CA 1
ATOM 691 C C . ILE A 1 82 ? -2.347 -2.573 8.174 1.00 95.31 82 ILE A C 1
ATOM 693 O O . ILE A 1 82 ? -2.854 -2.917 9.249 1.00 95.31 82 ILE A O 1
ATOM 697 N N . PHE A 1 83 ? -2.364 -1.309 7.749 1.00 94.75 83 PHE A N 1
ATOM 698 C CA . PHE A 1 83 ? -3.039 -0.240 8.475 1.00 94.75 83 PHE A CA 1
ATOM 699 C C . PHE A 1 83 ? -4.557 -0.466 8.538 1.00 94.75 83 PHE A C 1
ATOM 701 O O . PHE A 1 83 ? -5.134 -0.398 9.623 1.00 94.75 83 PHE A O 1
ATOM 708 N N . ILE A 1 84 ? -5.194 -0.812 7.416 1.00 95.06 84 ILE A N 1
ATOM 709 C CA . ILE A 1 84 ? -6.638 -1.085 7.336 1.00 95.06 84 ILE A CA 1
ATOM 710 C C . ILE A 1 84 ? -7.030 -2.294 8.196 1.00 95.06 84 ILE A C 1
ATOM 712 O O . ILE A 1 84 ? -8.002 -2.207 8.949 1.00 95.06 84 ILE A O 1
ATOM 716 N N . ASP A 1 85 ? -6.255 -3.386 8.163 1.00 94.81 85 ASP A N 1
ATOM 717 C CA . ASP A 1 85 ? -6.444 -4.553 9.045 1.00 94.81 85 ASP A CA 1
ATOM 718 C C . ASP A 1 85 ? -6.414 -4.139 10.525 1.00 94.81 85 ASP A C 1
ATOM 720 O O . ASP A 1 85 ? -7.289 -4.501 11.320 1.00 94.81 85 ASP A O 1
ATOM 724 N N . ALA A 1 86 ? -5.423 -3.325 10.900 1.00 95.56 86 ALA A N 1
ATOM 725 C CA . ALA A 1 86 ? -5.272 -2.839 12.264 1.00 95.56 86 ALA A CA 1
ATOM 726 C C . ALA A 1 86 ? -6.412 -1.899 12.688 1.00 95.56 86 ALA A C 1
ATOM 728 O O . ALA A 1 86 ? -6.886 -2.014 13.824 1.00 95.56 86 ALA A O 1
ATOM 729 N N . LEU A 1 87 ? -6.864 -1.006 11.805 1.00 95.38 87 LEU A N 1
ATOM 730 C CA . LEU A 1 87 ? -7.975 -0.093 12.062 1.00 95.38 87 LEU A CA 1
ATOM 731 C C . LEU A 1 87 ? -9.276 -0.875 12.270 1.00 95.38 87 LEU A C 1
ATOM 733 O O . LEU A 1 87 ? -9.890 -0.755 13.330 1.00 95.38 87 LEU A O 1
ATOM 737 N N . MET A 1 88 ? -9.632 -1.760 11.333 1.00 95.81 88 MET A N 1
ATOM 738 C CA . MET A 1 88 ? -10.839 -2.591 11.419 1.00 95.81 88 MET A CA 1
ATOM 739 C C . MET A 1 88 ? -10.845 -3.468 12.672 1.00 95.81 88 MET A C 1
ATOM 741 O O . MET A 1 88 ? -11.842 -3.530 13.393 1.00 95.81 88 MET A O 1
ATOM 745 N N . THR A 1 89 ? -9.716 -4.111 12.978 1.00 95.19 89 THR A N 1
ATOM 746 C CA . THR A 1 89 ? -9.563 -4.915 14.200 1.00 95.19 89 THR A CA 1
ATOM 747 C C . THR A 1 89 ? -9.759 -4.067 15.458 1.00 95.19 89 THR A C 1
ATOM 749 O O . THR A 1 89 ? -10.391 -4.508 16.420 1.00 95.19 89 THR A O 1
ATOM 752 N N . THR A 1 90 ? -9.233 -2.841 15.464 1.00 95.00 90 THR A N 1
ATOM 753 C CA . THR A 1 90 ? -9.365 -1.924 16.602 1.00 95.00 90 THR A CA 1
ATOM 754 C C . THR A 1 90 ? -10.812 -1.481 16.777 1.00 95.00 90 THR A C 1
ATOM 756 O O . THR A 1 90 ? -11.333 -1.574 17.885 1.00 95.00 90 THR A O 1
ATOM 759 N N . MET A 1 91 ? -11.489 -1.093 15.696 1.00 94.75 91 MET A N 1
ATOM 760 C CA . MET A 1 91 ? -12.901 -0.711 15.726 1.00 94.75 91 MET A CA 1
ATOM 761 C C . MET A 1 91 ? -13.783 -1.839 16.266 1.00 94.75 91 MET A C 1
ATOM 763 O O . MET A 1 91 ? -14.532 -1.606 17.209 1.00 94.75 91 MET A O 1
ATOM 767 N N . LYS A 1 92 ? -13.613 -3.082 15.787 1.00 94.56 92 LYS A N 1
ATOM 768 C CA . LYS A 1 92 ? -14.327 -4.266 16.314 1.00 94.56 92 LYS A CA 1
ATOM 769 C C . LYS A 1 92 ? -14.162 -4.458 17.817 1.00 94.56 92 LYS A C 1
ATOM 771 O O . LYS A 1 92 ? -15.080 -4.922 18.485 1.00 94.56 92 LYS A O 1
ATOM 776 N N . LYS A 1 93 ? -12.969 -4.166 18.338 1.00 94.62 93 LYS A N 1
ATOM 777 C CA . LYS A 1 93 ? -12.649 -4.354 19.755 1.00 94.62 93 LYS A CA 1
ATOM 778 C C . LYS A 1 93 ? -13.209 -3.233 20.631 1.00 94.62 93 LYS A C 1
ATOM 780 O O . LYS A 1 93 ? -13.590 -3.501 21.765 1.00 94.62 93 LYS A O 1
ATOM 785 N N . GLN A 1 94 ? -13.191 -1.994 20.141 1.00 95.12 94 GLN A N 1
ATOM 786 C CA . GLN A 1 94 ? -13.584 -0.817 20.924 1.00 95.12 94 GLN A CA 1
ATOM 787 C C . GLN A 1 94 ? -15.093 -0.549 20.866 1.00 95.12 94 GLN A C 1
ATOM 789 O O . GLN A 1 94 ? -15.689 -0.143 21.863 1.00 95.12 94 GLN A O 1
ATOM 794 N N . LEU A 1 95 ? -15.724 -0.800 19.719 1.00 93.56 95 LEU A N 1
ATOM 795 C CA . LEU A 1 95 ? -17.159 -0.632 19.530 1.00 93.56 95 LEU A CA 1
ATOM 796 C C . LEU A 1 95 ? -17.919 -1.782 20.205 1.00 93.56 95 LEU A C 1
ATOM 798 O O . LEU A 1 95 ? -17.811 -2.941 19.807 1.00 93.56 95 LEU A O 1
ATOM 802 N N . SER A 1 96 ? -18.684 -1.465 21.249 1.00 92.44 96 SER A N 1
ATOM 803 C CA . SER A 1 96 ? -19.384 -2.446 22.087 1.00 92.44 96 SER A CA 1
ATOM 804 C C . SER A 1 96 ? -20.769 -1.956 22.526 1.00 92.44 96 SER A C 1
ATOM 806 O O . SER A 1 96 ? -21.128 -0.792 22.332 1.00 92.44 96 SER A O 1
ATOM 808 N N . GLY A 1 97 ? -21.573 -2.860 23.098 1.00 92.12 97 GLY A N 1
ATOM 809 C CA . GLY A 1 97 ? -22.939 -2.557 23.531 1.00 92.12 97 GLY A CA 1
ATOM 810 C C . GLY A 1 97 ? -23.838 -2.161 22.359 1.00 92.12 97 GLY A C 1
ATOM 811 O O . GLY A 1 97 ? -23.838 -2.832 21.330 1.00 92.12 97 GLY A O 1
ATOM 812 N N . ALA A 1 98 ? -24.576 -1.059 22.509 1.00 88.81 98 ALA A N 1
ATOM 813 C CA . ALA A 1 98 ? -25.452 -0.522 21.464 1.00 88.81 98 ALA A CA 1
ATOM 814 C C . ALA A 1 98 ? -24.693 -0.026 20.218 1.00 88.81 98 ALA A C 1
ATOM 816 O O . ALA A 1 98 ? -25.277 0.047 19.146 1.00 88.81 98 ALA A O 1
ATOM 817 N N . ASN A 1 99 ? -23.396 0.273 20.350 1.00 90.56 99 ASN A N 1
ATOM 818 C CA . ASN A 1 99 ? -22.546 0.737 19.250 1.00 90.56 99 ASN A CA 1
ATOM 819 C C . ASN A 1 99 ? -21.718 -0.396 18.635 1.00 90.56 99 ASN A C 1
ATOM 821 O O . ASN A 1 99 ? -20.790 -0.122 17.881 1.00 90.56 99 ASN A O 1
ATOM 825 N N . LYS A 1 100 ? -21.972 -1.658 19.010 1.00 93.94 100 LYS A N 1
ATOM 826 C CA . LYS A 1 100 ? -21.229 -2.805 18.485 1.00 93.94 100 LYS A CA 1
ATOM 827 C C . LYS A 1 100 ? -21.336 -2.823 16.962 1.00 93.94 100 LYS A C 1
ATOM 829 O O . LYS A 1 100 ? -22.431 -2.738 16.423 1.00 93.94 100 LYS A O 1
ATOM 834 N N . MET A 1 101 ? -20.198 -2.990 16.294 1.00 94.69 101 MET A N 1
ATOM 835 C CA . MET A 1 101 ? -20.176 -3.117 14.842 1.00 94.69 101 MET A CA 1
ATOM 836 C C . MET A 1 101 ? -20.868 -4.419 14.426 1.00 94.69 101 MET A C 1
ATOM 838 O O . MET A 1 101 ? -20.405 -5.510 14.777 1.00 94.69 101 MET A O 1
ATOM 842 N N . ASP A 1 102 ? -21.989 -4.282 13.728 1.00 95.00 102 ASP A N 1
ATOM 843 C CA . ASP A 1 102 ? -22.688 -5.377 13.067 1.00 95.00 102 ASP A CA 1
ATOM 844 C C . ASP A 1 102 ? -22.105 -5.637 11.666 1.00 95.00 102 ASP A C 1
ATOM 846 O O . ASP A 1 102 ? -21.104 -5.037 11.261 1.00 95.00 102 ASP A O 1
ATOM 850 N N . GLU A 1 103 ? -22.692 -6.596 10.952 1.00 95.12 103 GLU A N 1
ATOM 851 C CA . GLU A 1 103 ? -22.209 -7.026 9.638 1.00 95.12 103 GLU A CA 1
ATOM 852 C C . GLU A 1 103 ? -22.344 -5.919 8.581 1.00 95.12 103 GLU A C 1
ATOM 854 O O . GLU A 1 103 ? -21.424 -5.724 7.782 1.00 95.12 103 GLU A O 1
ATOM 859 N N . ASP A 1 104 ? -23.434 -5.151 8.622 1.00 96.31 104 ASP A N 1
ATOM 860 C CA . ASP A 1 104 ? -23.707 -4.065 7.676 1.00 96.31 104 ASP A CA 1
ATOM 861 C C . ASP A 1 104 ? -22.747 -2.887 7.885 1.00 96.31 104 ASP A C 1
ATOM 863 O O . ASP A 1 104 ? -22.155 -2.367 6.927 1.00 96.31 104 ASP A O 1
ATOM 867 N N . ALA A 1 105 ? -22.520 -2.494 9.141 1.00 95.06 105 ALA A N 1
ATOM 868 C CA . ALA A 1 105 ? -21.541 -1.476 9.492 1.00 95.06 105 ALA A CA 1
ATOM 869 C C . ALA A 1 105 ? -20.123 -1.928 9.118 1.00 95.06 105 ALA A C 1
ATOM 871 O O . ALA A 1 105 ? -19.371 -1.161 8.513 1.00 95.06 105 ALA A O 1
ATOM 872 N N . GLU A 1 106 ? -19.754 -3.179 9.415 1.00 95.38 106 GLU A N 1
ATOM 873 C CA . GLU A 1 106 ? -18.454 -3.729 9.026 1.00 95.38 106 GLU A CA 1
ATOM 874 C C . GLU A 1 106 ? -18.250 -3.679 7.508 1.00 95.38 106 GLU A C 1
ATOM 876 O O . GLU A 1 106 ? -17.178 -3.283 7.038 1.00 95.38 106 GLU A O 1
ATOM 881 N N . GLN A 1 107 ? -19.259 -4.080 6.736 1.00 96.81 107 GLN A N 1
ATOM 882 C CA . GLN A 1 107 ? -19.181 -4.080 5.282 1.00 96.81 107 GLN A CA 1
ATOM 883 C C . GLN A 1 107 ? -19.066 -2.658 4.721 1.00 96.81 107 GLN A C 1
ATOM 885 O O . GLN A 1 107 ? -18.265 -2.424 3.814 1.00 96.81 107 GLN A O 1
ATOM 890 N N . SER A 1 108 ? -19.791 -1.700 5.295 1.00 95.69 108 SER A N 1
ATOM 891 C CA . SER A 1 108 ? -19.714 -0.286 4.911 1.00 95.69 108 SER A CA 1
ATOM 892 C C . SER A 1 108 ? -18.311 0.288 5.137 1.00 95.69 108 SER A C 1
ATOM 894 O O . SER A 1 108 ? -17.733 0.893 4.233 1.00 95.69 108 SER A O 1
ATOM 896 N N . TRP A 1 109 ? -17.702 0.009 6.295 1.00 95.88 109 TRP A N 1
ATOM 897 C CA . TRP A 1 109 ? -16.319 0.407 6.577 1.00 95.88 109 TRP A CA 1
ATOM 898 C C . TRP A 1 109 ? -15.314 -0.239 5.624 1.00 95.88 109 TRP A C 1
ATOM 900 O O . TRP A 1 109 ? -14.392 0.431 5.161 1.00 95.88 109 TRP A O 1
ATOM 910 N N . LYS A 1 110 ? -15.490 -1.520 5.276 1.00 95.88 110 LYS A N 1
ATOM 911 C CA . LYS A 1 110 ? -14.625 -2.188 4.288 1.00 95.88 110 LYS A CA 1
ATOM 912 C C . LYS A 1 110 ? -14.692 -1.519 2.919 1.00 95.88 110 LYS A C 1
ATOM 914 O O . LYS A 1 110 ? -13.654 -1.382 2.276 1.00 95.88 110 LYS A O 1
ATOM 919 N N . LEU A 1 111 ? -15.883 -1.127 2.469 1.00 95.31 111 LEU A N 1
ATOM 920 C CA . LEU A 1 111 ? -16.057 -0.444 1.186 1.00 95.31 111 LEU A CA 1
ATOM 921 C C . LEU A 1 111 ? -15.383 0.931 1.196 1.00 95.31 111 LEU A 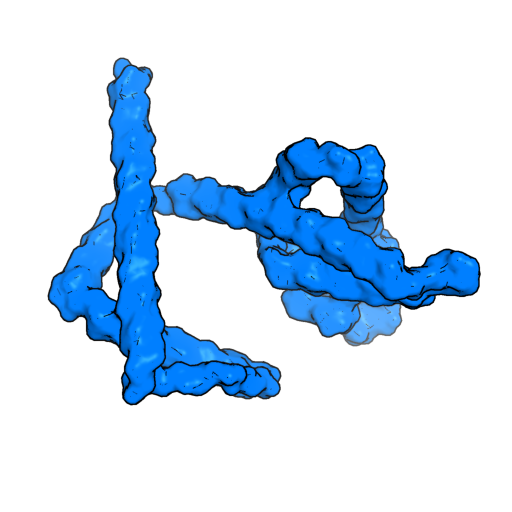C 1
ATOM 923 O O . LEU A 1 111 ? -14.594 1.216 0.299 1.00 95.31 111 LEU A O 1
ATOM 927 N N . LEU A 1 112 ? -15.602 1.729 2.245 1.00 95.12 112 LEU A N 1
ATOM 928 C CA . LEU A 1 112 ? -14.955 3.034 2.396 1.00 95.12 112 LEU A CA 1
ATOM 929 C C . LEU A 1 112 ? -13.424 2.915 2.416 1.00 95.12 112 LEU A C 1
ATOM 931 O O . LEU A 1 112 ? -12.727 3.592 1.663 1.00 95.12 112 LEU A O 1
ATOM 935 N N . LEU A 1 113 ? -12.886 2.023 3.251 1.00 95.69 113 LEU A N 1
ATOM 936 C CA . LEU A 1 113 ? -11.439 1.840 3.383 1.00 95.69 113 LEU A CA 1
ATOM 937 C C . LEU A 1 113 ? -10.808 1.265 2.109 1.00 95.69 113 LEU A C 1
ATOM 939 O O . LEU A 1 113 ? -9.648 1.556 1.819 1.00 95.69 113 LEU A O 1
ATOM 943 N N . LYS A 1 114 ? -11.561 0.488 1.319 1.00 95.69 114 LYS A N 1
ATOM 944 C CA . LYS A 1 114 ? -11.124 0.033 -0.004 1.00 95.69 114 LYS A CA 1
ATOM 945 C C . LYS A 1 114 ? -10.974 1.203 -0.979 1.00 95.69 114 LYS A C 1
ATOM 947 O O . LYS A 1 114 ? -9.976 1.237 -1.701 1.00 95.69 114 LYS A O 1
ATOM 952 N N . ASP A 1 115 ? -11.912 2.145 -0.994 1.00 95.25 115 ASP A N 1
ATOM 953 C CA . ASP A 1 115 ? -11.817 3.342 -1.839 1.00 95.25 115 ASP A CA 1
ATOM 954 C C . ASP A 1 115 ? -10.636 4.221 -1.399 1.00 95.25 115 ASP A C 1
ATOM 956 O O . ASP A 1 115 ? -9.774 4.532 -2.220 1.00 95.25 115 ASP A O 1
ATOM 960 N N . VAL A 1 116 ? -10.497 4.491 -0.094 1.00 95.81 116 VAL A N 1
ATOM 961 C CA . VAL A 1 116 ? -9.345 5.224 0.471 1.00 95.81 116 VAL A CA 1
ATOM 962 C C . VAL A 1 116 ? -8.019 4.576 0.069 1.00 95.81 116 VAL A C 1
ATOM 964 O O . VAL A 1 116 ? -7.124 5.255 -0.433 1.00 95.81 116 VAL A O 1
ATOM 967 N N . LYS A 1 117 ? -7.895 3.251 0.231 1.00 97.06 117 LYS A N 1
ATOM 968 C CA . LYS A 1 117 ? -6.704 2.503 -0.194 1.00 97.06 117 LYS A CA 1
ATOM 969 C C . LYS A 1 117 ? -6.426 2.698 -1.678 1.00 97.06 117 LYS A C 1
ATOM 971 O O . LYS A 1 117 ? -5.276 2.913 -2.048 1.00 97.06 117 LYS A O 1
ATOM 976 N N . THR A 1 118 ? -7.454 2.558 -2.510 1.00 97.31 118 THR A N 1
ATOM 977 C CA . THR A 1 118 ? -7.323 2.628 -3.969 1.00 97.31 118 THR A CA 1
ATOM 978 C C . THR A 1 118 ? -6.772 3.988 -4.379 1.00 97.31 118 THR A C 1
ATOM 980 O O . THR A 1 118 ? -5.748 4.046 -5.053 1.00 97.31 118 THR A O 1
ATOM 983 N N . PHE A 1 119 ? -7.362 5.071 -3.881 1.00 97.12 119 PHE A N 1
ATOM 984 C CA . PHE A 1 119 ? -6.939 6.434 -4.201 1.00 97.12 119 PHE A CA 1
ATOM 985 C C . PHE A 1 119 ? -5.542 6.766 -3.651 1.00 97.12 119 PHE A C 1
ATOM 987 O O . PHE A 1 119 ? -4.687 7.292 -4.363 1.00 97.12 119 PHE A O 1
ATOM 994 N N . MET A 1 120 ? -5.232 6.366 -2.412 1.00 97.62 120 MET A N 1
ATOM 995 C CA . MET A 1 120 ? -3.874 6.531 -1.878 1.00 97.62 120 MET A CA 1
ATOM 996 C C . MET A 1 120 ? -2.832 5.747 -2.689 1.00 97.62 120 MET A C 1
ATOM 998 O O . MET A 1 120 ? -1.751 6.265 -2.967 1.00 97.62 120 MET A O 1
ATOM 1002 N N . ALA A 1 121 ? -3.144 4.512 -3.090 1.00 97.25 121 ALA A N 1
ATOM 1003 C CA . ALA A 1 121 ? -2.264 3.691 -3.916 1.00 97.25 121 ALA A CA 1
ATOM 1004 C C . ALA A 1 121 ? -2.043 4.308 -5.306 1.00 97.25 121 ALA A C 1
ATOM 1006 O O . ALA A 1 121 ? -0.915 4.309 -5.796 1.00 97.25 121 ALA A O 1
ATOM 1007 N N . GLU A 1 122 ? -3.081 4.887 -5.915 1.00 96.75 122 GLU A N 1
ATOM 1008 C CA . GLU A 1 122 ? -2.958 5.663 -7.154 1.00 96.75 122 GLU A CA 1
ATOM 1009 C C . GLU A 1 122 ? -2.006 6.852 -6.977 1.00 96.75 122 GLU A C 1
ATOM 1011 O O . GLU A 1 122 ? -1.120 7.049 -7.809 1.00 96.75 122 GLU A O 1
ATOM 1016 N N . GLY A 1 123 ? -2.126 7.595 -5.873 1.00 96.62 123 GLY A N 1
ATOM 1017 C CA . GLY A 1 123 ? -1.223 8.693 -5.519 1.00 96.62 123 GLY A CA 1
ATOM 1018 C C . GLY A 1 123 ? 0.239 8.263 -5.380 1.00 96.62 123 GLY A C 1
ATOM 1019 O O . GLY A 1 123 ? 1.130 8.861 -5.989 1.00 96.62 123 GLY A O 1
ATOM 1020 N N . ILE A 1 124 ? 0.491 7.177 -4.639 1.00 95.88 124 ILE A N 1
ATOM 1021 C CA . ILE A 1 124 ? 1.831 6.585 -4.489 1.00 95.88 124 ILE A CA 1
ATOM 1022 C C . ILE A 1 124 ? 2.384 6.175 -5.859 1.00 95.88 124 ILE A C 1
ATOM 1024 O O . ILE A 1 124 ? 3.522 6.505 -6.200 1.00 95.88 124 ILE A O 1
ATOM 1028 N N . ALA A 1 125 ? 1.593 5.456 -6.658 1.00 93.12 125 ALA A N 1
ATOM 1029 C CA . ALA A 1 125 ? 2.007 4.963 -7.966 1.00 93.12 125 ALA A CA 1
ATOM 1030 C C . ALA A 1 125 ? 2.295 6.107 -8.947 1.00 93.12 125 ALA A C 1
ATOM 1032 O O . ALA A 1 125 ? 3.271 6.041 -9.699 1.00 93.12 125 ALA A O 1
ATOM 1033 N N . TYR A 1 126 ? 1.482 7.164 -8.916 1.00 92.31 126 TYR A N 1
ATOM 1034 C CA . TYR A 1 126 ? 1.678 8.370 -9.709 1.00 92.31 126 TYR A CA 1
ATOM 1035 C C . TYR A 1 126 ? 2.990 9.066 -9.341 1.00 92.31 126 TYR A C 1
ATOM 1037 O O . TYR A 1 126 ? 3.830 9.285 -10.217 1.00 92.31 126 TYR A O 1
ATOM 1045 N N . GLN A 1 127 ? 3.221 9.324 -8.050 1.00 92.75 127 GLN A N 1
ATOM 1046 C CA . GLN A 1 127 ? 4.444 9.977 -7.588 1.00 92.75 127 GLN A CA 1
ATOM 1047 C C . GLN A 1 127 ? 5.688 9.134 -7.883 1.00 92.75 127 GLN A C 1
ATOM 1049 O O . GLN A 1 127 ? 6.686 9.655 -8.381 1.00 92.75 127 GLN A O 1
ATOM 1054 N N . ARG A 1 128 ? 5.610 7.815 -7.673 1.00 89.44 128 ARG A N 1
ATOM 1055 C CA . ARG A 1 128 ? 6.654 6.861 -8.070 1.00 89.44 128 ARG A CA 1
ATOM 1056 C C . ARG A 1 128 ? 6.952 6.969 -9.564 1.00 89.44 128 ARG A C 1
ATOM 1058 O O . ARG A 1 128 ? 8.114 6.957 -9.958 1.00 89.44 128 ARG A O 1
ATOM 1065 N N . ASN A 1 129 ? 5.926 7.077 -10.409 1.00 86.12 129 ASN A N 1
ATOM 1066 C CA . ASN A 1 129 ? 6.109 7.196 -11.852 1.00 86.12 129 ASN A CA 1
ATOM 1067 C C . ASN A 1 129 ? 6.789 8.513 -12.241 1.00 86.12 129 ASN A C 1
ATOM 1069 O O . ASN A 1 129 ? 7.721 8.469 -13.039 1.00 86.12 129 ASN A O 1
ATOM 1073 N N . ILE A 1 130 ? 6.368 9.647 -11.670 1.00 86.25 130 ILE A N 1
ATOM 1074 C CA . ILE A 1 130 ? 7.006 10.954 -11.900 1.00 86.25 130 ILE A CA 1
ATOM 1075 C C . ILE A 1 130 ? 8.467 10.913 -11.472 1.00 86.25 130 ILE A C 1
ATOM 1077 O O . ILE A 1 130 ? 9.349 11.220 -12.271 1.00 86.25 130 ILE A O 1
ATOM 1081 N N . TYR A 1 131 ? 8.723 10.482 -10.238 1.00 83.25 131 TYR A N 1
ATOM 1082 C CA . TYR A 1 131 ? 10.069 10.423 -9.688 1.00 83.25 131 TYR A CA 1
ATOM 1083 C C . TYR A 1 131 ? 10.975 9.546 -10.565 1.00 83.25 131 TYR A C 1
ATOM 1085 O O . TYR A 1 131 ? 12.025 9.983 -11.023 1.00 83.25 131 TYR A O 1
ATOM 1093 N N . LEU A 1 132 ? 10.521 8.344 -10.937 1.00 75.38 132 LEU A N 1
ATOM 1094 C CA . LEU A 1 132 ? 11.270 7.446 -11.824 1.00 75.38 132 LEU A CA 1
ATOM 1095 C C . LEU A 1 132 ? 11.425 7.950 -13.268 1.00 75.38 132 LEU A C 1
ATOM 1097 O O . LEU A 1 132 ? 12.271 7.414 -13.987 1.00 75.38 132 LEU A O 1
ATOM 1101 N N . ARG A 1 133 ? 10.598 8.893 -13.735 1.00 71.75 133 ARG A N 1
ATOM 1102 C CA . ARG A 1 133 ? 10.808 9.561 -15.031 1.00 71.75 133 ARG A CA 1
ATOM 1103 C C . ARG A 1 133 ? 11.916 10.599 -14.932 1.00 71.75 133 ARG A C 1
ATOM 1105 O O . ARG A 1 133 ? 12.750 10.659 -15.822 1.00 71.75 133 ARG A O 1
ATOM 1112 N N . GLN A 1 134 ? 11.934 11.364 -13.848 1.00 76.12 134 GLN A N 1
ATOM 1113 C CA . GLN A 1 134 ? 12.877 12.463 -13.647 1.00 76.12 134 GLN A CA 1
ATOM 1114 C C . GLN A 1 134 ? 14.259 11.994 -13.169 1.00 76.12 134 GLN A C 1
ATOM 1116 O O . GLN A 1 134 ? 15.243 12.699 -13.365 1.00 76.12 134 GLN A O 1
ATOM 1121 N N . CYS A 1 135 ? 14.355 10.812 -12.552 1.00 71.25 135 CYS A N 1
ATOM 1122 C CA . CYS A 1 135 ? 15.607 10.321 -11.970 1.00 71.25 135 CYS A CA 1
ATOM 1123 C C . CYS A 1 135 ? 16.546 9.592 -12.935 1.00 71.25 135 CYS A C 1
ATOM 1125 O O . CYS A 1 135 ? 17.689 9.366 -12.555 1.00 71.25 135 CYS A O 1
ATOM 1127 N N . MET A 1 136 ? 16.110 9.211 -14.141 1.00 72.62 136 MET A N 1
ATOM 1128 C CA . MET A 1 136 ? 17.039 8.650 -15.127 1.00 72.62 136 MET A CA 1
ATOM 1129 C C . MET A 1 136 ? 17.654 9.763 -15.962 1.00 72.62 136 MET A C 1
ATOM 1131 O O . MET A 1 136 ? 16.966 10.467 -16.700 1.00 72.62 136 MET A O 1
ATOM 1135 N N . THR A 1 137 ? 18.970 9.883 -15.875 1.00 79.00 137 THR A N 1
ATOM 1136 C CA . THR A 1 137 ? 19.746 10.798 -16.704 1.00 79.00 137 THR A CA 1
ATOM 1137 C C . THR A 1 137 ? 19.695 10.375 -18.180 1.00 79.00 137 THR A C 1
ATOM 1139 O O . THR A 1 137 ? 19.540 9.187 -18.491 1.00 79.00 137 THR A O 1
ATOM 1142 N N . PRO A 1 138 ? 19.893 11.310 -19.130 1.00 79.56 138 PRO A N 1
ATOM 1143 C CA . PRO A 1 138 ? 19.978 10.972 -20.552 1.00 79.56 138 PRO A CA 1
ATOM 1144 C C . PRO A 1 138 ? 21.015 9.880 -20.857 1.00 79.56 138 PRO A C 1
ATOM 1146 O O . PRO A 1 138 ? 20.771 9.009 -21.692 1.00 79.56 138 PRO A O 1
ATOM 1149 N N . ASN A 1 139 ? 22.142 9.876 -20.136 1.00 80.62 139 ASN A N 1
ATOM 1150 C CA . ASN A 1 139 ? 23.196 8.874 -20.295 1.00 80.62 139 ASN A CA 1
ATOM 1151 C C . ASN A 1 139 ? 22.736 7.475 -19.866 1.00 80.62 139 ASN A C 1
ATOM 1153 O O . ASN A 1 139 ? 22.938 6.517 -20.612 1.00 80.62 139 ASN A O 1
ATOM 1157 N N . GLU A 1 140 ? 22.065 7.352 -18.718 1.00 83.12 140 GLU A N 1
ATOM 1158 C CA . GLU A 1 140 ? 21.493 6.075 -18.266 1.00 83.12 140 GLU A CA 1
ATOM 1159 C C . GLU A 1 140 ? 20.444 5.558 -19.257 1.00 83.12 140 GLU A C 1
ATOM 1161 O O . GLU A 1 140 ? 20.393 4.364 -19.546 1.00 83.12 140 GLU A O 1
ATOM 1166 N N . MET A 1 141 ? 19.649 6.449 -19.854 1.00 80.94 141 MET A N 1
ATOM 1167 C CA . MET A 1 141 ? 18.665 6.077 -20.875 1.00 80.94 141 MET A CA 1
ATOM 1168 C C . MET A 1 141 ? 19.313 5.554 -22.163 1.00 80.94 141 MET A C 1
ATOM 1170 O O . MET A 1 141 ? 18.827 4.578 -22.745 1.00 80.94 141 MET A O 1
ATOM 1174 N N . VAL A 1 142 ? 20.402 6.181 -22.621 1.00 84.25 142 VAL A N 1
ATOM 1175 C CA . VAL A 1 142 ? 21.195 5.696 -23.765 1.00 84.25 142 VAL A CA 1
ATOM 1176 C C . VAL A 1 142 ? 21.804 4.332 -23.448 1.00 84.25 142 VAL A C 1
ATOM 1178 O O . VAL A 1 142 ? 21.734 3.416 -24.270 1.00 84.25 142 VAL A O 1
ATOM 1181 N N . GLU A 1 143 ? 22.343 4.162 -22.243 1.00 87.75 143 GLU A N 1
ATOM 1182 C CA . GLU A 1 143 ? 22.942 2.905 -21.807 1.00 87.75 143 GLU A CA 1
ATOM 1183 C C . GLU A 1 143 ? 21.907 1.772 -21.722 1.00 87.75 143 GLU A C 1
ATOM 1185 O O . GLU A 1 143 ? 22.135 0.689 -22.265 1.00 87.75 143 GLU A O 1
ATOM 1190 N N . ILE A 1 144 ? 20.745 2.019 -21.106 1.00 87.44 144 ILE A N 1
ATOM 1191 C CA . ILE A 1 144 ? 19.633 1.058 -21.040 1.00 87.44 144 ILE A CA 1
ATOM 1192 C C . ILE A 1 144 ? 19.179 0.675 -22.449 1.00 87.44 144 ILE A C 1
ATOM 1194 O O . ILE A 1 144 ? 18.948 -0.505 -22.710 1.00 87.44 144 ILE A O 1
ATOM 1198 N N . ARG A 1 145 ? 19.092 1.636 -23.378 1.00 85.50 145 ARG A N 1
ATOM 1199 C CA . ARG A 1 145 ? 18.724 1.362 -24.773 1.00 85.50 145 ARG A CA 1
ATOM 1200 C C . ARG A 1 145 ? 19.722 0.420 -25.435 1.00 85.50 145 ARG A C 1
ATOM 1202 O O . ARG A 1 145 ? 19.311 -0.618 -25.944 1.00 85.50 145 ARG A O 1
ATOM 1209 N N . SER A 1 146 ? 21.009 0.756 -25.374 1.00 91.81 146 SER A N 1
ATOM 1210 C CA . SER A 1 146 ? 22.063 -0.058 -25.980 1.00 91.81 146 SER A CA 1
ATOM 1211 C C . SER A 1 146 ? 22.110 -1.467 -25.382 1.00 91.81 146 SER A C 1
ATOM 1213 O O . SER A 1 146 ? 22.288 -2.451 -26.098 1.00 91.81 146 SER A O 1
ATOM 1215 N N . LYS A 1 147 ? 21.903 -1.602 -24.066 1.00 93.62 147 LYS A N 1
ATOM 1216 C CA . LYS A 1 147 ? 21.826 -2.915 -23.413 1.00 93.62 147 LYS A CA 1
ATOM 1217 C C . LYS A 1 147 ? 20.574 -3.691 -23.823 1.00 93.62 147 LYS A C 1
ATOM 1219 O O . LYS A 1 147 ? 20.671 -4.893 -24.039 1.00 93.62 147 LYS A O 1
ATOM 1224 N N . TRP A 1 148 ? 19.423 -3.033 -23.960 1.00 93.31 148 TRP A N 1
ATOM 1225 C CA . TRP A 1 148 ? 18.181 -3.688 -24.378 1.00 93.31 148 TRP A CA 1
ATOM 1226 C C . TRP A 1 148 ? 18.226 -4.162 -25.831 1.00 93.31 148 TRP A C 1
ATOM 1228 O O . TRP A 1 148 ? 17.705 -5.227 -26.136 1.00 93.31 148 TRP A O 1
ATOM 1238 N N . GLU A 1 149 ? 18.882 -3.420 -26.724 1.00 92.69 149 GLU A N 1
ATOM 1239 C CA . GLU A 1 149 ? 19.105 -3.851 -28.112 1.00 92.69 149 GLU A CA 1
ATOM 1240 C C . GLU A 1 149 ? 19.836 -5.196 -28.161 1.00 92.69 149 GLU A C 1
ATOM 1242 O O . GLU A 1 149 ? 19.386 -6.106 -28.850 1.00 92.69 149 GLU A O 1
ATOM 1247 N N . LYS A 1 150 ? 20.852 -5.389 -27.311 1.00 95.00 150 LYS A N 1
ATOM 1248 C CA . LYS A 1 150 ? 21.538 -6.685 -27.169 1.00 95.00 150 LYS A CA 1
ATOM 1249 C C . LYS A 1 150 ? 20.617 -7.799 -26.660 1.00 95.00 150 LYS A C 1
ATOM 1251 O O . LYS A 1 150 ? 20.781 -8.949 -27.048 1.00 95.00 150 LYS A O 1
ATOM 1256 N N . VAL A 1 151 ? 19.643 -7.481 -25.801 1.00 94.31 151 VAL A N 1
ATOM 1257 C CA . VAL A 1 151 ? 18.631 -8.451 -25.332 1.00 94.31 151 VAL A CA 1
ATOM 1258 C C . VAL A 1 151 ? 17.673 -8.831 -26.462 1.00 94.31 151 VAL A C 1
ATOM 1260 O O . VAL A 1 151 ? 17.307 -9.997 -26.597 1.00 94.31 151 VAL A O 1
ATOM 1263 N N . VAL A 1 152 ? 17.283 -7.868 -27.299 1.00 91.94 152 VAL A N 1
ATOM 1264 C CA . VAL A 1 152 ? 16.453 -8.125 -28.485 1.00 91.94 152 VAL A CA 1
ATOM 1265 C C . VAL A 1 152 ? 17.207 -8.988 -29.497 1.00 91.94 152 VAL A C 1
ATOM 1267 O O . VAL A 1 152 ? 16.625 -9.942 -30.006 1.00 91.94 152 VAL A O 1
ATOM 1270 N N . GLU A 1 153 ? 18.483 -8.688 -29.751 1.00 94.12 153 GLU A N 1
ATOM 1271 C CA . GLU A 1 153 ? 19.365 -9.483 -30.619 1.00 94.12 153 GLU A CA 1
ATOM 1272 C C . GLU A 1 153 ? 19.557 -10.911 -30.101 1.00 94.12 153 GLU A C 1
ATOM 1274 O O . GLU A 1 153 ? 19.551 -11.853 -30.889 1.00 94.12 153 GLU A O 1
ATOM 1279 N N . PHE A 1 154 ? 19.693 -11.075 -28.782 1.00 94.69 154 PHE A N 1
ATOM 1280 C CA . PHE A 1 154 ? 19.766 -12.385 -28.136 1.00 94.69 154 PHE A CA 1
ATOM 1281 C C . PHE A 1 154 ? 18.459 -13.179 -28.287 1.00 94.69 154 PHE A C 1
ATOM 1283 O O . PHE A 1 154 ? 18.490 -14.384 -28.508 1.00 94.69 154 PHE A O 1
ATOM 1290 N N . GLY A 1 155 ? 17.314 -12.498 -28.209 1.00 95.00 155 GLY A N 1
ATOM 1291 C CA . GLY A 1 155 ? 15.989 -13.087 -28.363 1.00 95.00 155 GLY A CA 1
ATOM 1292 C C . GLY A 1 155 ? 15.148 -12.933 -27.099 1.00 95.00 155 GLY A C 1
ATOM 1293 O O . GLY A 1 155 ? 15.472 -13.459 -26.035 1.00 95.00 155 GLY A O 1
ATOM 1294 N N . LEU A 1 156 ? 14.015 -12.233 -27.228 1.00 91.81 156 LEU A N 1
ATOM 1295 C CA . LEU A 1 156 ? 13.119 -11.955 -26.100 1.00 91.81 156 LEU A CA 1
ATOM 1296 C C . LEU A 1 156 ? 12.560 -13.219 -25.421 1.00 91.81 156 LEU A C 1
ATOM 1298 O O . LEU A 1 156 ? 12.550 -13.230 -24.193 1.00 91.81 156 LEU A O 1
ATOM 1302 N N . PRO A 1 157 ? 12.121 -14.279 -26.134 1.00 91.81 157 PRO A N 1
ATOM 1303 C CA . PRO A 1 157 ? 11.615 -15.480 -25.466 1.00 91.81 157 PRO A CA 1
ATOM 1304 C C . PRO A 1 157 ? 12.674 -16.149 -24.581 1.00 91.81 157 PRO A C 1
ATOM 1306 O O . PRO A 1 157 ? 12.423 -16.406 -23.406 1.00 91.81 157 PRO A O 1
ATOM 1309 N N . GLU A 1 158 ? 13.885 -16.347 -25.110 1.00 93.12 158 GLU A N 1
ATOM 1310 C CA . GLU A 1 158 ? 14.984 -16.986 -24.377 1.00 93.12 158 GLU A CA 1
ATOM 1311 C C . GLU A 1 158 ? 15.450 -16.129 -23.191 1.00 93.12 158 GLU A C 1
ATOM 1313 O O . GLU A 1 158 ? 15.622 -16.634 -22.080 1.00 93.12 158 GLU A O 1
ATOM 1318 N N . ALA A 1 159 ? 15.576 -14.811 -23.388 1.00 93.69 159 ALA A N 1
ATOM 1319 C CA . ALA A 1 159 ? 15.880 -13.878 -22.306 1.00 93.69 159 ALA A CA 1
ATOM 1320 C C . ALA A 1 159 ? 14.821 -13.924 -21.193 1.00 93.69 159 ALA 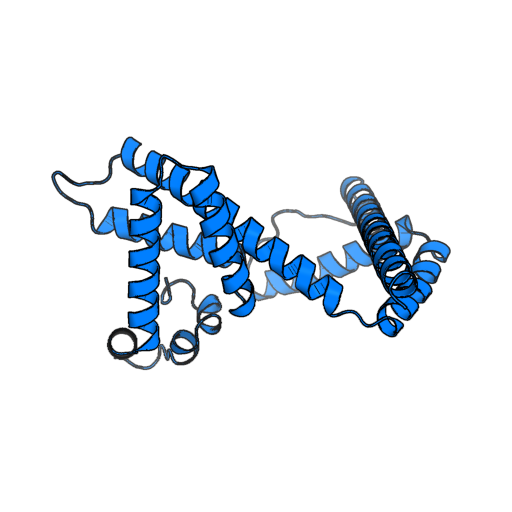A C 1
ATOM 1322 O O . ALA A 1 159 ? 15.171 -13.918 -20.011 1.00 93.69 159 ALA A O 1
ATOM 1323 N N . GLY A 1 160 ? 13.540 -13.999 -21.567 1.00 93.50 160 GLY A N 1
ATOM 1324 C CA . GLY A 1 160 ? 12.422 -14.098 -20.635 1.00 93.50 160 GLY A CA 1
ATOM 1325 C C . GLY A 1 160 ? 12.487 -15.359 -19.787 1.00 93.50 160 GLY A C 1
ATOM 1326 O O . GLY A 1 160 ? 12.346 -15.284 -18.568 1.00 93.50 160 GLY A O 1
ATOM 1327 N N . GLU A 1 161 ? 12.759 -16.514 -20.397 1.00 93.31 161 GLU A N 1
ATOM 1328 C CA . GLU A 1 161 ? 12.884 -17.767 -19.650 1.00 93.31 161 GLU A CA 1
ATOM 1329 C C . GLU A 1 161 ? 14.045 -17.723 -18.653 1.00 93.31 161 GLU A C 1
ATOM 1331 O O . GLU A 1 161 ? 13.889 -18.150 -17.509 1.00 93.31 161 GLU A O 1
ATOM 1336 N N . ILE A 1 162 ? 15.200 -17.177 -19.050 1.00 93.38 162 ILE A N 1
ATOM 1337 C CA . ILE A 1 162 ? 16.356 -17.023 -18.154 1.00 93.38 162 ILE A CA 1
ATOM 1338 C C . ILE A 1 162 ? 16.016 -16.079 -16.994 1.00 93.38 162 ILE A C 1
ATOM 1340 O O . ILE A 1 162 ? 16.302 -16.396 -15.835 1.00 93.38 162 ILE A O 1
ATOM 1344 N N . LEU A 1 163 ? 15.401 -14.930 -17.291 1.00 92.94 163 LEU A N 1
ATOM 1345 C CA . LEU A 1 163 ? 15.006 -13.933 -16.299 1.00 92.94 163 LEU A CA 1
ATOM 1346 C C . LEU A 1 163 ? 14.030 -14.524 -15.278 1.00 92.94 163 LEU A C 1
ATOM 1348 O O . LEU A 1 163 ? 14.275 -14.444 -14.073 1.00 92.94 163 LEU A O 1
ATOM 1352 N N . CYS A 1 164 ? 12.942 -15.133 -15.750 1.00 91.75 164 CYS A N 1
ATOM 1353 C CA . CYS A 1 164 ? 11.902 -15.687 -14.891 1.00 91.75 164 CYS A CA 1
ATOM 1354 C C . CYS A 1 164 ? 12.411 -16.882 -14.075 1.00 91.75 164 CYS A C 1
ATOM 1356 O O . CYS A 1 164 ? 12.113 -16.958 -12.886 1.00 91.75 164 CYS A O 1
ATOM 1358 N N . ASP A 1 165 ? 13.223 -17.771 -14.655 1.00 90.81 165 ASP A N 1
ATOM 1359 C CA . ASP A 1 165 ? 13.833 -18.895 -13.930 1.00 90.81 165 ASP A CA 1
ATOM 1360 C C . ASP A 1 165 ? 14.742 -18.384 -12.803 1.00 90.81 165 ASP A C 1
ATOM 1362 O O . ASP A 1 165 ? 14.623 -18.795 -11.645 1.00 90.81 165 ASP A O 1
ATOM 1366 N N . LYS A 1 166 ? 15.595 -17.394 -13.098 1.00 91.06 166 LYS A N 1
ATOM 1367 C CA . LYS A 1 166 ? 16.465 -16.785 -12.088 1.00 91.06 166 LYS A CA 1
ATOM 1368 C C . LYS A 1 166 ? 15.664 -16.095 -10.984 1.00 91.06 166 LYS A C 1
ATOM 1370 O O . LYS A 1 166 ? 15.997 -16.255 -9.808 1.00 91.06 166 LYS A O 1
ATOM 1375 N N . ALA A 1 167 ? 14.621 -15.350 -11.347 1.00 89.50 167 ALA A N 1
ATOM 1376 C CA . ALA A 1 167 ? 13.746 -14.670 -10.398 1.00 89.50 167 ALA A CA 1
ATOM 1377 C C . ALA A 1 167 ? 13.038 -15.671 -9.475 1.00 89.50 167 ALA A C 1
ATOM 1379 O O . ALA A 1 167 ? 13.056 -15.492 -8.258 1.00 89.50 167 ALA A O 1
ATOM 1380 N N . ILE A 1 168 ? 12.500 -16.763 -10.026 1.00 87.88 168 ILE A N 1
ATOM 1381 C CA . ILE A 1 168 ? 11.869 -17.838 -9.253 1.00 87.88 168 ILE A CA 1
ATOM 1382 C C . ILE A 1 168 ? 12.873 -18.489 -8.308 1.00 87.88 168 ILE A C 1
ATOM 1384 O O . ILE A 1 168 ? 12.554 -18.679 -7.139 1.00 87.88 168 ILE A O 1
ATOM 1388 N N . GLN A 1 169 ? 14.091 -18.796 -8.758 1.00 87.50 169 GLN A N 1
ATOM 1389 C CA . GLN A 1 169 ? 15.120 -19.388 -7.897 1.00 87.50 169 GLN A CA 1
ATOM 1390 C C . GLN A 1 169 ? 15.502 -18.469 -6.731 1.00 87.50 169 GLN A C 1
ATOM 1392 O O . GLN A 1 169 ? 15.657 -18.934 -5.602 1.00 87.50 169 GLN A O 1
ATOM 1397 N N . ILE A 1 170 ? 15.664 -17.167 -6.988 1.00 87.94 170 ILE A N 1
ATOM 1398 C CA . ILE A 1 170 ? 15.968 -16.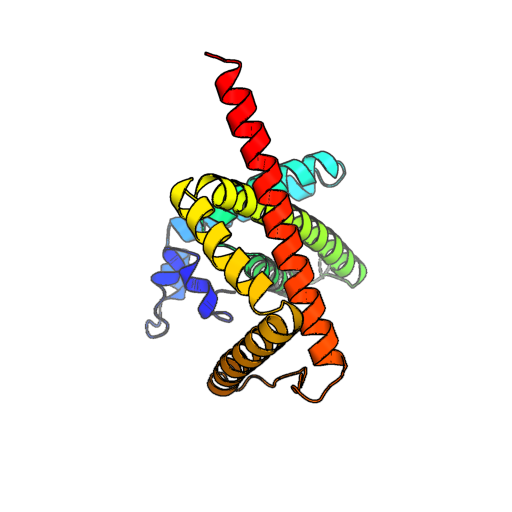177 -5.945 1.00 87.94 170 ILE A CA 1
ATOM 1399 C C . ILE A 1 170 ? 14.799 -16.074 -4.965 1.00 87.94 170 ILE A C 1
ATOM 1401 O O . ILE A 1 170 ? 15.008 -16.139 -3.754 1.00 87.94 170 ILE A O 1
ATOM 1405 N N . TYR A 1 171 ? 13.577 -15.958 -5.481 1.00 85.81 171 TYR A N 1
ATOM 1406 C CA . TYR A 1 171 ? 12.380 -15.851 -4.661 1.00 85.81 171 TYR A CA 1
ATOM 1407 C C . TYR A 1 171 ? 12.142 -17.115 -3.828 1.00 85.81 171 TYR A C 1
ATOM 1409 O O . TYR A 1 171 ? 11.850 -17.002 -2.644 1.00 85.81 171 TYR A O 1
ATOM 1417 N N . SER A 1 172 ? 12.370 -18.302 -4.399 1.00 85.75 172 SER A N 1
ATOM 1418 C CA . SER A 1 172 ? 12.267 -19.595 -3.704 1.00 85.75 172 SER A CA 1
ATOM 1419 C C . SER A 1 172 ? 13.212 -19.656 -2.502 1.00 85.75 172 SER A C 1
ATOM 1421 O O . SER A 1 172 ? 12.794 -19.960 -1.392 1.00 85.75 172 SER A O 1
ATOM 1423 N N . LYS A 1 173 ? 14.471 -19.234 -2.673 1.00 87.25 173 LYS A N 1
ATOM 1424 C CA . LYS A 1 173 ? 15.423 -19.150 -1.552 1.00 87.25 173 LYS A CA 1
ATOM 1425 C C . LYS A 1 173 ? 14.969 -18.180 -0.460 1.00 87.25 173 LYS A C 1
ATOM 1427 O O . LYS A 1 173 ? 15.234 -18.416 0.717 1.00 87.25 173 LYS A O 1
ATOM 1432 N N . LEU A 1 174 ? 14.331 -17.074 -0.845 1.00 85.88 174 LEU A N 1
ATOM 1433 C CA . LEU A 1 174 ? 13.833 -16.073 0.095 1.00 85.88 174 LEU A CA 1
ATOM 1434 C C . LEU A 1 174 ? 12.636 -16.594 0.897 1.00 85.88 174 LEU A C 1
ATOM 1436 O O . LEU A 1 174 ? 12.583 -16.388 2.105 1.00 85.88 174 LEU A O 1
ATOM 1440 N N . ILE A 1 175 ? 11.677 -17.255 0.253 1.00 85.31 175 ILE A N 1
ATOM 1441 C CA . ILE A 1 175 ? 10.515 -17.816 0.955 1.00 85.31 175 ILE A CA 1
ATOM 1442 C C . ILE A 1 175 ? 10.919 -19.001 1.839 1.00 85.31 175 ILE A C 1
ATOM 1444 O O . ILE A 1 175 ? 10.453 -19.074 2.976 1.00 85.31 175 ILE A O 1
ATOM 1448 N N . ASP A 1 176 ? 11.860 -19.839 1.387 1.00 85.50 176 ASP A N 1
ATOM 1449 C CA . ASP A 1 176 ? 12.415 -20.945 2.173 1.00 85.50 176 ASP A CA 1
ATOM 1450 C C . ASP A 1 176 ? 13.080 -20.426 3.454 1.00 85.50 176 ASP A C 1
ATOM 1452 O O . ASP A 1 176 ? 12.836 -20.950 4.541 1.00 85.50 176 ASP A O 1
ATOM 1456 N N . SER A 1 177 ? 13.861 -19.340 3.367 1.00 88.56 177 SER A N 1
ATOM 1457 C CA . SER A 1 177 ? 14.509 -18.744 4.545 1.00 88.56 177 SER A CA 1
ATOM 1458 C C . SER A 1 177 ? 13.524 -18.145 5.554 1.00 88.56 177 SER A C 1
ATOM 1460 O O . SER A 1 177 ? 13.874 -17.973 6.722 1.00 88.56 177 SER A O 1
ATOM 1462 N N . HIS A 1 178 ? 12.288 -17.871 5.131 1.00 83.00 178 HIS A N 1
ATOM 1463 C CA . HIS A 1 178 ? 11.214 -17.345 5.972 1.00 83.00 178 HIS A CA 1
ATOM 1464 C C . HIS A 1 178 ? 10.142 -18.394 6.314 1.00 83.00 178 HIS A C 1
ATOM 1466 O O . HIS A 1 178 ? 9.142 -18.043 6.941 1.00 83.00 178 HIS A O 1
ATOM 1472 N N . ASN A 1 179 ? 10.339 -19.669 5.946 1.00 85.88 179 ASN A N 1
ATOM 1473 C CA . ASN A 1 179 ? 9.353 -20.749 6.096 1.00 85.88 179 ASN A CA 1
ATOM 1474 C C . ASN A 1 179 ? 7.977 -20.404 5.488 1.00 85.88 179 ASN A C 1
ATOM 1476 O O . ASN A 1 179 ? 6.932 -20.764 6.036 1.00 85.88 179 ASN A O 1
ATOM 1480 N N . ILE A 1 180 ? 7.969 -19.675 4.370 1.00 81.94 180 ILE A N 1
ATOM 1481 C CA . ILE A 1 180 ? 6.751 -19.302 3.649 1.00 81.94 180 ILE A CA 1
ATOM 1482 C C . ILE A 1 180 ? 6.526 -20.328 2.528 1.00 81.94 180 ILE A C 1
ATOM 1484 O O . ILE A 1 180 ? 7.423 -20.538 1.713 1.00 81.94 180 ILE A O 1
ATOM 1488 N N . PRO A 1 181 ? 5.345 -20.96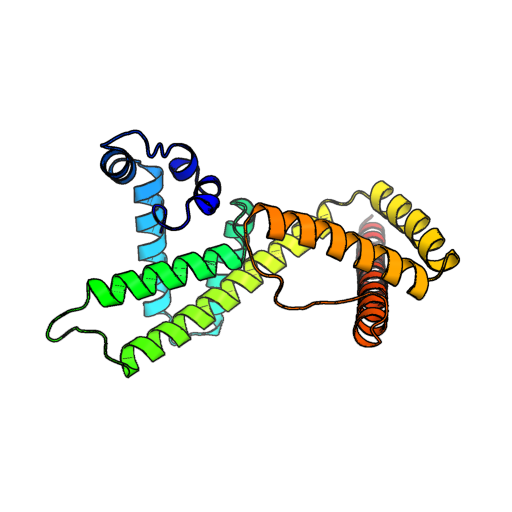3 2.439 1.00 75.38 181 PRO A N 1
ATOM 1489 C CA . PRO A 1 181 ? 5.066 -21.921 1.377 1.00 75.38 181 PRO A CA 1
ATOM 1490 C C . PRO A 1 181 ? 4.932 -21.223 0.017 1.00 75.38 181 PRO A C 1
ATOM 1492 O O . PRO A 1 181 ? 4.210 -20.233 -0.120 1.00 75.38 181 PRO A O 1
ATOM 1495 N N . MET A 1 182 ? 5.578 -21.773 -1.016 1.00 71.12 182 MET A N 1
ATOM 1496 C CA . MET A 1 182 ? 5.381 -21.317 -2.392 1.00 71.12 182 MET A CA 1
ATOM 1497 C C . MET A 1 182 ? 4.011 -21.774 -2.899 1.00 71.12 182 MET A C 1
ATOM 1499 O O . MET A 1 182 ? 3.774 -22.963 -3.090 1.00 71.12 182 MET A O 1
ATOM 1503 N N . VAL A 1 183 ? 3.101 -20.828 -3.130 1.00 68.81 183 VAL A N 1
ATOM 1504 C CA . VAL A 1 183 ? 1.719 -21.139 -3.540 1.00 68.81 183 VAL A CA 1
ATOM 1505 C C . VAL A 1 183 ? 1.620 -21.499 -5.030 1.00 68.81 183 VAL A C 1
ATOM 1507 O O . VAL A 1 183 ? 0.658 -22.141 -5.444 1.00 68.81 183 VAL A O 1
ATOM 1510 N N . VAL A 1 184 ? 2.616 -21.136 -5.849 1.00 66.75 184 VAL A N 1
ATOM 1511 C CA . VAL A 1 184 ? 2.592 -21.379 -7.300 1.00 66.75 184 VAL A CA 1
ATOM 1512 C C . VAL A 1 184 ? 3.909 -22.005 -7.771 1.00 66.75 184 VAL A C 1
ATOM 1514 O O . VAL A 1 184 ? 4.912 -21.297 -7.869 1.00 66.75 184 VAL A O 1
ATOM 1517 N N . PRO A 1 185 ? 3.937 -23.307 -8.106 1.00 65.44 185 PRO A N 1
ATOM 1518 C CA . PRO A 1 185 ? 5.120 -23.948 -8.664 1.00 65.44 185 PRO A CA 1
ATOM 1519 C C . PRO A 1 185 ? 5.205 -23.658 -10.169 1.00 65.44 185 PRO A C 1
ATOM 1521 O O . PRO A 1 185 ? 4.797 -24.463 -11.007 1.00 65.44 185 PRO A O 1
ATOM 1524 N N . LEU A 1 186 ? 5.726 -22.485 -10.530 1.00 72.44 186 LEU A N 1
ATOM 1525 C CA . LEU A 1 186 ? 6.121 -22.198 -11.909 1.00 72.44 186 LEU A CA 1
ATOM 1526 C C . LEU A 1 186 ? 7.425 -22.952 -12.202 1.00 72.44 186 LEU A C 1
ATOM 1528 O O . LEU A 1 186 ? 8.497 -22.559 -11.753 1.00 72.44 186 LEU A O 1
ATOM 1532 N N . GLN A 1 187 ? 7.324 -24.069 -12.919 1.00 75.06 187 GLN A N 1
ATOM 1533 C CA . GLN A 1 187 ? 8.481 -24.843 -13.368 1.00 75.06 187 GLN A CA 1
ATOM 1534 C C . GLN A 1 187 ? 8.796 -24.535 -14.831 1.00 75.06 187 GLN A C 1
ATOM 1536 O O . GLN A 1 187 ? 7.889 -24.350 -15.638 1.00 75.06 187 GLN A O 1
ATOM 1541 N N . LYS A 1 188 ? 10.085 -24.542 -15.183 1.00 72.25 188 LYS A N 1
ATOM 1542 C CA . LYS A 1 188 ? 10.577 -24.195 -16.525 1.00 72.25 188 LYS A CA 1
ATOM 1543 C C . LYS A 1 188 ? 10.004 -25.068 -17.652 1.00 72.25 188 LYS A C 1
ATOM 1545 O O . LYS A 1 188 ? 9.894 -24.627 -18.784 1.00 72.25 188 LYS A O 1
ATOM 1550 N N . ASN A 1 189 ? 9.622 -26.304 -17.343 1.00 76.38 189 ASN A N 1
ATOM 1551 C CA . ASN A 1 189 ? 9.021 -27.250 -18.290 1.00 76.38 189 ASN A CA 1
ATOM 1552 C C . ASN A 1 189 ? 7.504 -27.056 -18.486 1.00 76.38 189 ASN A C 1
ATOM 1554 O O . ASN A 1 189 ? 6.878 -27.836 -19.202 1.00 76.38 189 ASN A O 1
ATOM 1558 N N . ASN A 1 190 ? 6.895 -26.066 -17.831 1.00 83.25 190 ASN A N 1
ATOM 1559 C CA . ASN A 1 190 ? 5.466 -25.807 -17.912 1.00 83.25 190 ASN A CA 1
ATOM 1560 C C . ASN A 1 190 ? 5.170 -24.757 -18.994 1.00 83.25 190 ASN A C 1
ATOM 1562 O O . ASN A 1 190 ? 5.747 -23.675 -18.985 1.00 83.25 190 ASN A O 1
ATOM 1566 N N . ILE A 1 191 ? 4.200 -25.027 -19.871 1.00 87.19 191 ILE A N 1
ATOM 1567 C CA . ILE A 1 191 ? 3.739 -24.065 -20.885 1.00 87.19 191 ILE A CA 1
ATOM 1568 C C . ILE A 1 191 ? 3.305 -22.720 -20.280 1.00 87.19 191 ILE A C 1
ATOM 1570 O O . ILE A 1 191 ? 3.514 -21.671 -20.883 1.00 87.19 191 ILE A O 1
ATOM 1574 N N . VAL A 1 192 ? 2.761 -22.740 -19.059 1.00 86.94 192 VAL A N 1
ATOM 1575 C CA . VAL A 1 192 ? 2.378 -21.537 -18.308 1.00 86.94 192 VAL A CA 1
ATOM 1576 C C . VAL A 1 192 ? 3.603 -20.685 -17.975 1.00 86.94 192 VAL A C 1
ATOM 1578 O O . VAL A 1 192 ? 3.520 -19.461 -18.016 1.00 86.94 192 VAL A O 1
ATOM 1581 N N . PHE A 1 193 ? 4.750 -21.308 -17.685 1.00 89.75 193 PHE A N 1
ATOM 1582 C CA . PHE A 1 193 ? 5.999 -20.588 -17.443 1.00 89.75 193 PHE A CA 1
ATOM 1583 C C . PHE A 1 193 ? 6.496 -19.901 -18.716 1.00 89.75 193 PHE A C 1
ATOM 1585 O O . PHE A 1 193 ? 6.797 -18.711 -18.671 1.00 89.75 193 PHE A O 1
ATOM 1592 N N . THR A 1 194 ? 6.517 -20.601 -19.854 1.00 89.31 194 THR A N 1
ATOM 1593 C CA . THR A 1 194 ? 6.926 -20.004 -21.137 1.00 89.31 194 THR A CA 1
ATOM 1594 C C . THR A 1 194 ? 6.014 -18.835 -21.522 1.00 89.31 194 THR A C 1
ATOM 1596 O O . THR A 1 194 ? 6.498 -17.761 -21.867 1.00 89.31 194 THR A O 1
ATOM 1599 N N . GLN A 1 195 ? 4.693 -18.986 -21.376 1.00 90.38 195 GLN A N 1
ATOM 1600 C CA . GLN A 1 195 ? 3.737 -17.900 -21.629 1.00 90.38 195 GLN A CA 1
ATOM 1601 C C . GLN A 1 195 ? 3.954 -16.699 -20.701 1.00 90.38 195 GLN A C 1
ATOM 1603 O O . GLN A 1 195 ? 3.892 -15.552 -21.146 1.00 90.38 195 GLN A O 1
ATOM 1608 N N . PHE A 1 196 ? 4.220 -16.955 -19.418 1.00 89.69 196 PHE A N 1
ATOM 1609 C CA . PHE A 1 196 ? 4.532 -15.912 -18.447 1.00 89.69 196 PHE A CA 1
ATOM 1610 C C . PHE A 1 196 ? 5.816 -15.163 -18.824 1.00 89.69 196 PHE A C 1
ATOM 1612 O O . PHE A 1 196 ? 5.799 -13.936 -18.897 1.00 89.69 196 PHE A O 1
ATOM 1619 N N . ALA A 1 197 ? 6.889 -15.890 -19.143 1.00 92.06 197 ALA A N 1
ATOM 1620 C CA . ALA A 1 197 ? 8.171 -15.333 -19.561 1.00 92.06 197 ALA A CA 1
ATOM 1621 C C . ALA A 1 197 ? 8.052 -14.458 -20.819 1.00 92.06 197 ALA A C 1
ATOM 1623 O O . ALA A 1 197 ? 8.557 -13.333 -20.852 1.00 92.06 197 ALA A O 1
ATOM 1624 N N . GLU A 1 198 ? 7.328 -14.928 -21.837 1.00 92.06 198 GLU A N 1
ATOM 1625 C CA . GLU A 1 198 ? 7.052 -14.134 -23.035 1.00 92.06 198 GLU A CA 1
ATOM 1626 C C . GLU A 1 198 ? 6.276 -12.855 -22.716 1.00 92.06 198 GLU A C 1
ATOM 1628 O O . GLU A 1 198 ? 6.584 -11.787 -23.254 1.00 92.06 198 GLU A O 1
ATOM 1633 N N . GLN A 1 199 ? 5.253 -12.951 -21.863 1.00 92.56 199 GLN A N 1
ATOM 1634 C CA . GLN A 1 199 ? 4.430 -11.806 -21.497 1.00 92.56 199 GLN A CA 1
ATOM 1635 C C . GLN A 1 199 ? 5.237 -10.769 -20.708 1.00 92.56 199 GLN A C 1
ATOM 1637 O O . GLN A 1 199 ? 5.158 -9.583 -21.025 1.00 92.56 199 GLN A O 1
ATOM 1642 N N . THR A 1 200 ? 6.081 -11.206 -19.768 1.00 92.38 200 THR A N 1
ATOM 1643 C CA . THR A 1 200 ? 7.013 -10.329 -19.044 1.00 92.38 200 THR A CA 1
ATOM 1644 C C . THR A 1 200 ? 7.882 -9.532 -20.016 1.00 92.38 200 THR A C 1
ATOM 1646 O O . THR A 1 200 ? 7.915 -8.306 -19.947 1.00 92.38 200 THR A O 1
ATOM 1649 N N . MET A 1 201 ? 8.520 -10.189 -20.989 1.00 93.81 201 MET A N 1
ATOM 1650 C CA . MET A 1 201 ? 9.398 -9.494 -21.938 1.00 93.81 201 MET A CA 1
ATOM 1651 C C . MET A 1 201 ? 8.642 -8.553 -22.885 1.00 93.81 201 MET A C 1
ATOM 1653 O O . MET A 1 201 ? 9.165 -7.496 -23.249 1.00 93.81 201 MET A O 1
ATOM 1657 N N . LYS A 1 202 ? 7.399 -8.890 -23.260 1.00 90.75 202 LYS A N 1
ATOM 1658 C CA . LYS A 1 202 ? 6.516 -7.989 -24.023 1.00 90.75 202 LYS A CA 1
ATOM 1659 C C . LYS A 1 202 ? 6.188 -6.722 -23.232 1.00 90.75 202 LYS A C 1
ATOM 1661 O O . LYS A 1 202 ? 6.211 -5.629 -23.804 1.00 90.75 202 LYS A O 1
ATOM 1666 N N . ASP A 1 203 ? 5.892 -6.852 -21.942 1.00 88.56 203 ASP A N 1
ATOM 1667 C CA . ASP A 1 203 ? 5.550 -5.718 -21.082 1.00 88.56 203 ASP A CA 1
ATOM 1668 C C . ASP A 1 203 ? 6.763 -4.823 -20.792 1.00 88.56 203 ASP A C 1
ATOM 1670 O O . ASP A 1 203 ? 6.638 -3.593 -20.824 1.00 88.56 203 ASP A O 1
ATOM 1674 N N . GLU A 1 204 ? 7.951 -5.407 -20.624 1.00 88.00 204 GLU A N 1
ATOM 1675 C CA . GLU A 1 204 ? 9.212 -4.663 -20.509 1.00 88.00 204 GLU A CA 1
ATOM 1676 C C . GLU A 1 204 ? 9.531 -3.880 -21.796 1.00 88.00 204 GLU A C 1
ATOM 1678 O O . GLU A 1 204 ? 9.770 -2.667 -21.752 1.00 88.00 204 GLU A O 1
ATOM 1683 N N . ASP A 1 205 ? 9.435 -4.510 -22.976 1.00 87.81 205 ASP A N 1
ATOM 1684 C CA . ASP A 1 205 ? 9.691 -3.817 -24.247 1.00 87.81 205 ASP A CA 1
ATOM 1685 C C . ASP A 1 205 ? 8.667 -2.697 -24.509 1.00 87.81 205 ASP A C 1
ATOM 1687 O O . ASP A 1 205 ? 9.016 -1.608 -24.980 1.00 87.81 205 ASP A O 1
ATOM 1691 N N . LYS A 1 206 ? 7.399 -2.916 -24.144 1.00 86.25 206 LYS A N 1
ATOM 1692 C CA . LYS A 1 206 ? 6.349 -1.892 -24.214 1.00 86.25 206 LYS A CA 1
ATOM 1693 C C . LYS A 1 206 ? 6.627 -0.729 -23.262 1.00 86.25 206 LYS A C 1
ATOM 1695 O O . LYS A 1 206 ? 6.436 0.428 -23.645 1.00 86.25 206 LYS A O 1
ATOM 1700 N N . THR A 1 207 ? 7.084 -1.014 -22.045 1.00 83.06 207 THR A N 1
ATOM 1701 C CA . THR A 1 207 ? 7.441 0.001 -21.044 1.00 83.06 207 THR A CA 1
ATOM 1702 C C . THR A 1 207 ? 8.602 0.858 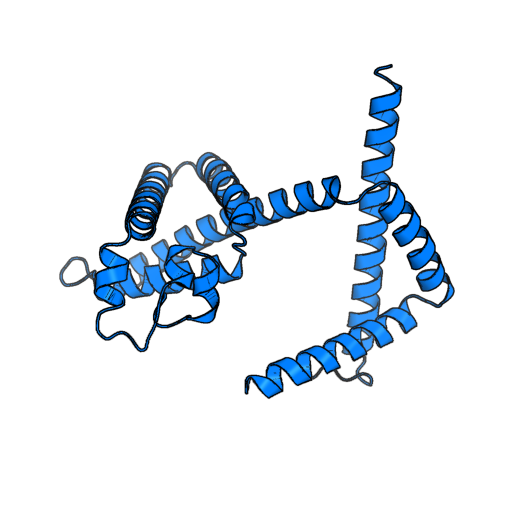-21.530 1.00 83.06 207 THR A C 1
ATOM 1704 O O . THR A 1 207 ? 8.508 2.089 -21.498 1.00 83.06 207 THR A O 1
ATOM 1707 N N . ARG A 1 208 ? 9.647 0.231 -22.079 1.00 81.00 208 ARG A N 1
ATOM 1708 C CA . ARG A 1 208 ? 10.762 0.928 -22.728 1.00 81.00 208 ARG A CA 1
ATOM 1709 C C . ARG A 1 208 ? 10.270 1.846 -23.845 1.00 81.00 208 ARG A C 1
ATOM 1711 O O . ARG A 1 208 ? 10.573 3.037 -23.828 1.00 81.00 208 ARG A O 1
ATOM 1718 N N . LYS A 1 209 ? 9.484 1.324 -24.795 1.00 80.25 209 LYS A N 1
ATOM 1719 C CA . LYS A 1 209 ? 8.953 2.102 -25.931 1.00 80.25 209 LYS A CA 1
ATOM 1720 C C . LYS A 1 209 ? 8.157 3.327 -25.472 1.00 80.25 209 LYS A C 1
ATOM 1722 O O . LYS A 1 209 ? 8.382 4.416 -25.989 1.00 80.25 209 LYS A O 1
ATOM 1727 N N . ARG A 1 210 ? 7.287 3.169 -24.466 1.00 75.50 210 ARG A N 1
ATOM 1728 C CA . ARG A 1 210 ? 6.497 4.271 -23.886 1.00 75.50 210 ARG A CA 1
ATOM 1729 C C . ARG A 1 210 ? 7.372 5.351 -23.247 1.00 75.50 210 ARG A C 1
ATOM 1731 O O . ARG A 1 210 ? 7.135 6.533 -23.479 1.00 75.50 210 ARG A O 1
ATOM 1738 N N . ARG A 1 211 ? 8.396 4.965 -22.477 1.00 68.50 211 ARG A N 1
ATOM 1739 C CA . ARG A 1 211 ? 9.318 5.935 -21.856 1.00 68.50 211 ARG A CA 1
ATOM 1740 C C . ARG A 1 211 ? 10.123 6.708 -22.897 1.00 68.50 211 ARG A C 1
ATOM 1742 O O . ARG A 1 211 ? 10.324 7.905 -22.745 1.00 68.50 211 ARG A O 1
ATOM 1749 N N . LEU A 1 212 ? 10.526 6.046 -23.979 1.00 64.19 212 LEU A N 1
ATOM 1750 C CA . LEU A 1 212 ? 11.262 6.685 -25.068 1.00 64.19 212 LEU A CA 1
ATOM 1751 C C . LEU A 1 212 ? 10.410 7.692 -25.851 1.00 64.19 212 LEU A C 1
ATOM 1753 O O . LEU A 1 212 ? 10.926 8.739 -26.233 1.00 64.19 212 LEU A O 1
ATOM 1757 N N . SER A 1 213 ? 9.119 7.413 -26.064 1.00 62.66 213 SER A N 1
ATOM 1758 C CA . SER A 1 213 ? 8.222 8.371 -26.722 1.00 62.66 213 SER A CA 1
ATOM 1759 C C . SER A 1 213 ? 7.953 9.618 -25.878 1.00 62.66 213 SER A C 1
ATOM 1761 O O . SER A 1 213 ? 7.859 10.700 -26.439 1.00 62.66 213 SER A O 1
ATOM 1763 N N . SER A 1 214 ? 7.864 9.495 -24.548 1.00 58.47 214 SER A N 1
ATOM 1764 C CA . SER A 1 214 ? 7.606 10.646 -23.668 1.00 58.47 214 SER A CA 1
ATOM 1765 C C . SER A 1 214 ? 8.786 11.620 -23.596 1.00 58.47 214 SER A C 1
ATOM 1767 O O . SER A 1 214 ? 8.568 12.822 -23.592 1.00 58.47 214 SER A O 1
ATOM 1769 N N . ILE A 1 215 ? 10.024 11.117 -23.624 1.00 57.31 215 ILE A N 1
ATOM 1770 C CA . ILE A 1 215 ? 11.232 11.959 -23.570 1.00 57.31 215 ILE A CA 1
ATOM 1771 C C . ILE A 1 215 ? 11.469 12.696 -24.891 1.00 57.31 215 ILE A C 1
ATOM 1773 O O . ILE A 1 215 ? 11.936 13.828 -24.891 1.00 57.31 215 ILE A O 1
ATOM 1777 N N . LYS A 1 216 ? 11.140 12.071 -26.030 1.00 54.31 216 LYS A N 1
ATOM 1778 C CA . LYS A 1 216 ? 11.291 12.729 -27.334 1.00 54.31 216 LYS A CA 1
ATOM 1779 C C . LYS A 1 216 ? 10.417 13.988 -27.429 1.00 54.31 216 LYS A C 1
ATOM 1781 O O . LYS A 1 216 ? 10.881 15.000 -27.928 1.00 54.31 216 LYS A O 1
ATOM 1786 N N . VAL A 1 217 ? 9.210 13.929 -26.862 1.00 55.19 217 VAL A N 1
ATOM 1787 C CA . VAL A 1 217 ? 8.304 15.081 -26.750 1.00 55.19 217 VAL A CA 1
ATOM 1788 C C . VAL A 1 217 ? 8.857 16.146 -25.794 1.00 55.19 217 VAL A C 1
ATOM 1790 O O . VAL A 1 217 ? 8.767 17.324 -26.099 1.00 55.19 217 VAL A O 1
ATOM 1793 N N . GLU A 1 218 ? 9.465 15.766 -24.665 1.00 51.44 218 GLU A N 1
ATOM 1794 C CA . GLU A 1 218 ? 10.058 16.731 -23.717 1.00 51.44 218 GLU A CA 1
ATOM 1795 C C . GLU A 1 218 ? 11.291 17.460 -24.286 1.00 51.44 218 GLU A C 1
ATOM 1797 O O . GLU A 1 218 ? 11.469 18.644 -24.014 1.00 51.44 218 GLU A O 1
ATOM 1802 N N . LEU A 1 219 ? 12.112 16.785 -25.100 1.00 50.97 219 LEU A N 1
ATOM 1803 C CA . LEU A 1 219 ? 13.258 17.405 -25.781 1.00 50.97 219 LEU A CA 1
ATOM 1804 C C . LEU A 1 219 ? 12.827 18.317 -26.940 1.00 50.97 219 LEU A C 1
ATOM 1806 O O . LEU A 1 219 ? 13.404 19.384 -27.102 1.00 50.97 219 LEU A O 1
ATOM 1810 N N . GLU A 1 220 ? 11.798 17.933 -27.705 1.00 46.53 220 GLU A N 1
ATOM 1811 C CA . GLU A 1 220 ? 11.242 18.768 -28.784 1.00 46.53 220 GLU A CA 1
ATOM 1812 C C . GLU A 1 220 ? 10.560 20.037 -28.223 1.00 46.53 220 GLU A C 1
ATOM 1814 O O . GLU A 1 220 ? 10.718 21.115 -28.783 1.00 46.53 220 GLU A O 1
ATOM 1819 N N . VAL A 1 221 ? 9.889 19.959 -27.063 1.00 50.88 221 VAL A N 1
ATOM 1820 C CA . VAL A 1 221 ? 9.286 21.134 -26.396 1.00 50.88 221 VAL A CA 1
ATOM 1821 C C . VAL A 1 221 ? 10.340 22.099 -25.834 1.00 50.88 221 VAL A C 1
ATOM 1823 O O . VAL A 1 221 ? 10.115 23.304 -25.834 1.00 50.88 221 VAL A O 1
ATOM 1826 N N . GLN A 1 222 ? 11.496 21.604 -25.379 1.00 46.91 222 GLN A N 1
ATOM 1827 C CA . GLN A 1 222 ? 12.591 22.470 -24.916 1.00 46.91 222 GLN A CA 1
ATOM 1828 C C . GLN A 1 222 ? 13.336 23.180 -26.057 1.00 46.91 222 GLN A C 1
ATOM 1830 O O . GLN A 1 222 ? 13.927 24.230 -25.816 1.00 46.91 222 GLN A O 1
ATOM 1835 N N . GLU A 1 223 ? 13.321 22.636 -27.277 1.00 44.31 223 GLU A N 1
ATOM 1836 C CA . GLU A 1 223 ? 13.920 23.282 -28.455 1.00 44.31 223 GLU A CA 1
ATOM 1837 C C . GLU A 1 223 ? 13.027 24.385 -29.051 1.00 44.31 223 GLU A C 1
ATOM 1839 O O . GLU A 1 223 ? 13.558 25.322 -29.638 1.00 44.31 223 GLU A O 1
ATOM 1844 N N . ASP A 1 224 ? 11.706 24.331 -28.847 1.00 45.09 224 ASP A N 1
ATOM 1845 C CA . ASP A 1 224 ? 10.757 25.358 -29.314 1.00 45.09 224 ASP A CA 1
ATOM 1846 C C . ASP A 1 224 ? 10.637 26.581 -28.366 1.00 45.09 224 ASP A C 1
ATOM 1848 O O . ASP A 1 224 ? 9.992 27.574 -28.712 1.00 45.09 224 ASP A O 1
ATOM 1852 N N . GLU A 1 225 ? 11.257 26.540 -27.178 1.00 43.91 225 GLU A N 1
ATOM 1853 C CA . GLU A 1 225 ? 11.277 27.639 -26.187 1.00 43.91 225 GLU A CA 1
ATOM 1854 C C . GLU A 1 225 ? 12.613 28.427 -26.135 1.00 43.91 225 GLU A C 1
ATOM 1856 O O . GLU A 1 225 ? 12.795 29.271 -25.249 1.00 43.91 225 GLU A O 1
ATOM 1861 N N . LEU A 1 226 ? 13.534 28.198 -27.083 1.00 39.81 226 LEU A N 1
ATOM 1862 C CA . LEU A 1 226 ? 14.837 28.883 -27.225 1.00 39.81 226 LEU A CA 1
ATOM 1863 C C . LEU A 1 226 ? 14.957 29.650 -28.550 1.00 39.81 226 LEU A C 1
ATOM 1865 O O . LEU A 1 226 ? 15.560 30.751 -28.518 1.00 39.81 226 LEU A O 1
#

pLDDT: mean 87.71, std 11.68, range [39.81, 97.62]

Secondary structure (DSSP, 8-state):
-TTT-GGGGGGSHHHHT--TT-TTHHHHHHH-HHHHHHHHHHHHHHHHHHHTTT-HHHHHHHHHHHHHHHHTTT--HHHHHHHHHHHHHHHHHH--GGG---HHHHHHHHHHHHHHHHHHHHHHHHHHHHHHHHSS-HHHHHHHHHHHHHHHHH-HHHHHHHHHHHHHHHHHHHHHHTT---S----TTSHHHHHHHHHHHHHHHHHHHHHHHHHHHHHHHHHTT-

InterPro domains:
  IPR000971 Globin [PF00042] (34-117)
  IPR009050 Globin-like superfamily [SSF46458] (8-124)
  IPR012292 Globin/Protoglobin [G3DSA:1.10.490.10] (1-122)
  IPR044399 Myoglobin-like, M family globin domain [cd01040] (1-120)
  IPR050532 Globin-like Oxygen Transporters [PTHR46458] (3-154)

Sequence (226 aa):
MLEKYKHIRPVWQFGMKLNDSSVDWKLKLYDDFYFRHHCASVQSAITMIMENMDDRECLQRLMNEIGAHHFFYDACEPHLDIFIDALMTTMKKQLSGANKMDEDAEQSWKLLLKDVKTFMAEGIAYQRNIYLRQCMTPNEMVEIRSKWEKVVEFGLPEAGEILCDKAIQIYSKLIDSHNIPMVVPLQKNNIVFTQFAEQTMKDEDKTRKRRLSSIKVELEVQEDEL

=== Feature glossary ===
The record interleaves many kinds of information about one protein. Here is each kind framed as the question it answers.

Q: What does the local fold look like, residue by residue?
A: The Foldseek 3Di string encodes local tertiary geometry as a 20-letter alphabet — one character per residue — derived from the relative positions of nearby Cα atoms. Unlike the amino-acid sequence, 3Di is a direct function of the 3D structure, so two proteins with the same fold have similar 3Di strings even at low sequence identity.

Q: Which residues are in helices, strands, or loops?
A: The SS8 string is DSSP's per-residue secondary-structure call. α-helix (H) means an i→i+4 H-bond ladder; β-strand (E) means the residue participates in a β-sheet; 3₁₀ (G) and π (I) are tighter and wider helices; T/S are turns/bends; '-' is loop.

Q: How big and how compact is the whole molecule?
A: Radius of gyration (Rg) is the root-mean-square distance of Cα atoms from their centroid — a single number for overall size and compactness. A globular domain of N residues has Rg ≈ 2.2·N^0.38 Å; an extended or disordered chain has a much larger Rg. The Cα contact count is the number of residue pairs whose Cα atoms are within 8 Å and are more than four positions apart in sequence — a standard proxy for tertiary packing density. The bounding box is the smallest axis-aligned box enclosing all Cα atoms.

Q: Where is each backbone atom in 3D?
A: Structure coordinates are given as an mmCIF _atom_site loop: one row per atom with element, residue name, chain id, sequence number, and x/y/z position in Å. Only the four main-chain atoms per residue are included here; side chains are omitted to keep the record compact.

Q: What is the amino-acid chain?
A: Primary structure: the covalent order of the twenty standard amino acids along the backbone. Two proteins with the same sequence will (almost always) fold to the same structure; two with 30% identity often share a fold but not the details.

Q: What if only a Cα trace is available?
A: Three-state secondary structure (P-SEA) collapses the eight DSSP classes into helix (a), strand (b), and coil (c). P-SEA assigns these from Cα geometry alone — distances and angles — without requiring backbone oxygens, so it works on any Cα trace.

Q: What family and function is it annotated with?
A: Database cross-references. InterPro integrates a dozen domain/family signature databases into unified entries with residue-range hits. GO terms attach function/process/location labels with evidence codes. CATH codes position the fold in a four-level structural taxonomy. Organism is the NCBI-taxonomy species name.

Q: How confident is the AlphaFold model at each residue?
A: pLDDT is the predicted lDDT-Cα score: AlphaFold's confidence that the local environment of each residue (all inter-atomic distances within 15 Å) is correctly placed. It is a per-residue number between 0 and 100, with higher meaning more reliable.

Q: How mobile is each atom in the crystal?
A: B-factor (Debye–Waller factor) reflects atomic displacement in the crystal lattice. It is an experimental observable (units Å²), not a prediction; low values mean the atom is pinned down, high values mean it moves or is heterogeneous across the crystal.

Q: Which residues are buried vs exposed?
A: SASA measures how much of the protein is reachable by solvent. It is computed by rolling a water-sized probe over the atomic surface and summing the exposed area (Å²). Per-residue SASA distinguishes core (buried, low SASA) from surface (exposed, high SASA) residues; total SASA is a whole-molecule size measure.

Q: What do the diagnostic plots show?
A: Plot images: a contact map (which residues are close in 3D, as an N×N binary image), a Ramachandran scatter (backbone torsion angles, revealing secondary-structure composition at a glance), and — for AlphaFold structures — a PAE heatmap (pairwise prediction confidence).

Q: What known structures does this most resemble?
A: The Foldseek neighbor list gives the closest experimentally determined structures in the PDB, ranked by structural alignment. TM-score near 1 means near-identical fold; near 0.3 means only rough topology match. This is how one finds what a novel AlphaFold prediction most resembles in the solved-structure universe.

Q: Are the domains correctly placed relative to each other?
A: Predicted aligned error is AlphaFold's pairwise confidence. Unlike pLDDT (per-residue), PAE is per-residue-pair and captures whether two parts of the structure are correctly placed relative to each other. Units are ångströms of expected positional error.

Q: What do the rendered images show?
A: Structure images are PyMOL renders from six orthogonal camera directions. Cartoon representation draws helices as coils and strands as arrows; sticks shows the backbone as bonds; surface shows the solvent-excluded envelope. Rainbow coloring maps sequence position to hue (blue→red, N→C); chain coloring assigns a distinct color per polypeptide.

Q: What are the backbone torsion angles?
A: φ (phi) and ψ (psi) are the two rotatable backbone dihedrals per residue: φ is the C(i-1)–N–Cα–C torsion, ψ is the N–Cα–C–N(i+1) torsion, both in degrees on (−180°, 180°]. α-helical residues cluster near (−60°, −45°); β-strand residues near (−120°, +130°). A Ramachandran plot is simply a scatter of (φ, ψ) for every residue.